Protein AF-A0A067DXT7-F1 (afdb_monomer_lite)

Sequence (185 aa):
ILGVYDWSGCNPMPPEFWKFPSFLPISPGKLLCYCRLTYMPMSYLYGKRFVGPITPLILQLREEIYTQPYRDIHWSKMRHFCAKEDIFFPHTSVQNLLWDTLYNVVEPVLNRWPLNQLREKSLEIAMNHIHYEDEASRYMTIGCVEKPLNMLSCWVEDPNSDYFKKHLSRISEYLWVGEDGMKVQ

InterPro domains:
  IPR008930 Terpenoid cyclases/protein prenyltransferase alpha-alpha toroid [SSF48239] (1-183)
  IPR018333 Squalene cyclase [PTHR11764] (1-185)
  IPR032697 Squalene cyclase, N-terminal [PF13249] (2-137)

Secondary structure (DSSP, 8-state):
--SSS-GGGS----GGGGG--TTSTT-GGGS-HHHHHHHHHHHHHHHTT------HHHHHHHHHS-SS-GGG--HHHHTT---GGG-SSPPPHHHHHHHHHIIIIIHHHHTSTTTHHHHHHHHHHHHHHHHHHHHHTTT--SSTTHHHHHHHHHHHH-TT-HHHHHHHTTGGGGEEEETTEEEE-

pLDDT: mean 95.91, std 2.27, range [86.75, 98.5]

Radius of gyration: 18.01 Å; chains: 1; bounding box: 45×38×44 Å

Structure (mmCIF, N/CA/C/O backbone):
data_AF-A0A067DXT7-F1
#
_entry.id   AF-A0A067DXT7-F1
#
loop_
_atom_site.gr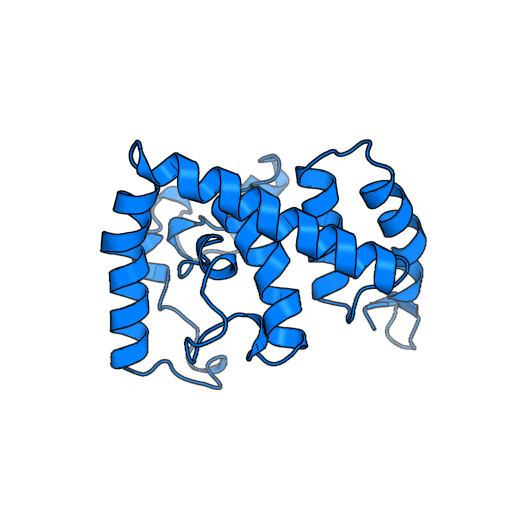oup_PDB
_atom_site.id
_atom_site.type_symbol
_atom_site.label_atom_id
_atom_site.label_alt_id
_atom_site.label_comp_id
_atom_site.label_asym_id
_atom_site.label_entity_id
_atom_site.label_seq_id
_atom_site.pdbx_PDB_ins_code
_atom_site.Cartn_x
_atom_site.Cartn_y
_atom_site.Cartn_z
_atom_site.occupancy
_atom_site.B_iso_or_equiv
_atom_site.auth_seq_id
_atom_site.auth_comp_id
_atom_site.auth_asym_id
_atom_site.auth_atom_id
_atom_site.pdbx_PDB_model_num
ATOM 1 N N . ILE A 1 1 ? -6.080 3.436 1.011 1.00 97.00 1 ILE A N 1
ATOM 2 C CA . ILE A 1 1 ? -5.624 3.749 -0.371 1.00 97.00 1 ILE A CA 1
ATOM 3 C C . ILE A 1 1 ? -6.785 4.164 -1.277 1.00 97.00 1 ILE A C 1
ATOM 5 O O . ILE A 1 1 ? -6.880 5.342 -1.578 1.00 97.00 1 ILE A O 1
ATOM 9 N N . LEU A 1 2 ? -7.687 3.259 -1.686 1.00 97.62 2 LEU A N 1
ATOM 10 C CA . LEU A 1 2 ? -8.758 3.588 -2.649 1.00 97.62 2 LEU A CA 1
ATOM 11 C C . LEU A 1 2 ? -9.785 4.612 -2.120 1.00 97.62 2 LEU A C 1
ATOM 13 O O . LEU A 1 2 ? -10.441 5.297 -2.892 1.00 97.62 2 LEU A O 1
ATOM 17 N N . GLY A 1 3 ? -9.915 4.720 -0.796 1.00 97.38 3 GLY A N 1
ATOM 18 C CA . GLY A 1 3 ? -10.881 5.605 -0.146 1.00 97.38 3 GLY A CA 1
ATOM 19 C C . GLY A 1 3 ? -12.191 4.918 0.222 1.00 97.38 3 GLY A C 1
ATOM 20 O O . GLY A 1 3 ? -13.071 5.574 0.759 1.00 97.38 3 GLY A O 1
ATOM 21 N N . VAL A 1 4 ? -12.328 3.611 0.002 1.00 98.00 4 VAL A N 1
ATOM 22 C CA . VAL A 1 4 ? -13.506 2.844 0.442 1.00 98.00 4 VAL A CA 1
ATOM 23 C C . VAL A 1 4 ? -13.407 2.330 1.877 1.00 98.00 4 VAL A C 1
ATOM 25 O O . VAL A 1 4 ? -14.417 1.897 2.388 1.00 98.00 4 VAL A O 1
ATOM 28 N N . TYR A 1 5 ? -12.240 2.400 2.527 1.00 97.94 5 TYR A N 1
ATOM 29 C CA . TYR A 1 5 ? -11.998 1.944 3.903 1.00 97.94 5 TYR A CA 1
ATOM 30 C C . TYR A 1 5 ? -11.075 2.949 4.610 1.00 97.94 5 TYR A C 1
ATOM 32 O O . TYR A 1 5 ? -10.088 3.400 4.011 1.00 97.94 5 TYR A O 1
ATOM 40 N N . ASP A 1 6 ? -11.380 3.308 5.859 1.00 97.19 6 ASP A N 1
ATOM 41 C CA . ASP A 1 6 ? -10.622 4.312 6.613 1.00 97.19 6 ASP A CA 1
ATOM 42 C C . ASP A 1 6 ? -9.344 3.737 7.240 1.00 97.19 6 ASP A C 1
ATOM 44 O O . ASP A 1 6 ? -9.338 2.655 7.828 1.00 97.19 6 ASP A O 1
ATOM 48 N N . TRP A 1 7 ? -8.245 4.492 7.177 1.00 96.94 7 TRP A N 1
ATOM 49 C CA . TRP A 1 7 ? -6.956 4.064 7.722 1.00 96.94 7 TRP A CA 1
ATOM 50 C C . TRP A 1 7 ? -6.971 3.774 9.232 1.00 96.94 7 TRP A C 1
ATOM 52 O O . TRP A 1 7 ? -6.122 3.017 9.706 1.00 96.94 7 TRP A O 1
ATOM 62 N N . SER A 1 8 ? -7.902 4.356 9.993 1.00 95.75 8 SER A N 1
ATOM 63 C CA . SER A 1 8 ? -8.081 4.080 11.425 1.00 95.75 8 SER A CA 1
ATOM 64 C C . SER A 1 8 ? -8.581 2.661 11.713 1.00 95.75 8 SER A C 1
ATOM 66 O O . SER A 1 8 ? -8.403 2.164 12.828 1.00 95.75 8 SER A O 1
ATOM 68 N N . GLY A 1 9 ? -9.154 1.988 10.710 1.00 97.06 9 GLY A N 1
ATOM 69 C CA . GLY A 1 9 ? -9.559 0.589 10.792 1.00 97.06 9 GLY A CA 1
ATOM 70 C C . GLY A 1 9 ? -8.481 -0.413 10.408 1.00 97.06 9 GLY A C 1
ATOM 71 O O . GLY A 1 9 ? -8.780 -1.601 10.353 1.00 97.06 9 GLY A O 1
ATOM 72 N N . CYS A 1 10 ? -7.250 0.032 10.155 1.00 95.75 10 CYS A N 1
ATOM 73 C CA . CYS A 1 10 ? -6.105 -0.840 9.906 1.00 95.75 10 CYS A CA 1
ATOM 74 C C . CYS A 1 10 ? -5.175 -0.876 11.127 1.00 95.75 10 CYS A C 1
ATOM 76 O O . CYS A 1 10 ? -5.032 0.120 11.843 1.00 95.75 10 CYS A O 1
ATOM 78 N N . ASN A 1 11 ? -4.4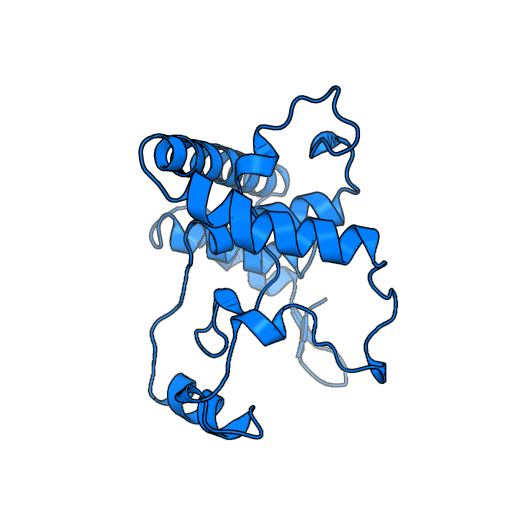85 -2.001 11.337 1.00 96.12 11 ASN A N 1
ATOM 79 C CA . ASN A 1 11 ? -3.363 -2.030 12.277 1.00 96.12 11 ASN A CA 1
ATOM 80 C C . ASN A 1 11 ? -2.230 -1.102 11.792 1.00 96.12 11 ASN A C 1
ATOM 82 O O . ASN A 1 11 ? -2.016 -0.991 10.579 1.00 96.12 11 ASN A O 1
ATOM 86 N N . PRO A 1 12 ? -1.511 -0.415 12.703 1.00 95.19 12 PRO A N 1
ATOM 87 C CA . PRO A 1 12 ? -0.488 0.541 12.301 1.00 95.19 12 PRO A CA 1
ATOM 88 C C . PRO A 1 12 ? 0.669 -0.069 11.513 1.00 95.19 12 PRO A C 1
ATOM 90 O O . PRO A 1 12 ? 1.217 -1.098 11.896 1.00 95.19 12 PRO A O 1
ATOM 93 N N . MET A 1 13 ? 1.104 0.631 10.465 1.00 95.38 13 MET A N 1
ATOM 94 C CA . MET A 1 13 ? 2.301 0.299 9.682 1.00 95.38 13 MET A CA 1
ATOM 95 C C . MET A 1 13 ? 3.287 1.477 9.726 1.00 95.38 13 MET A C 1
ATOM 97 O O . MET A 1 13 ? 3.416 2.208 8.743 1.00 95.38 13 MET A O 1
ATOM 101 N N . PRO A 1 14 ? 3.929 1.730 10.881 1.00 94.44 14 PRO A N 1
ATOM 102 C CA . PRO A 1 14 ? 4.723 2.935 11.095 1.00 94.44 14 PRO A CA 1
ATOM 103 C C . PRO A 1 14 ? 5.980 2.944 10.206 1.00 94.44 14 PRO A C 1
ATOM 105 O O . PRO A 1 14 ? 6.786 2.011 10.294 1.00 94.44 14 PRO A O 1
ATOM 108 N N . PRO A 1 15 ? 6.223 3.991 9.394 1.00 96.25 15 PRO A N 1
ATOM 109 C CA . PRO A 1 15 ? 7.463 4.109 8.620 1.00 96.25 15 PRO A CA 1
ATOM 110 C C . PRO A 1 15 ? 8.705 4.248 9.521 1.00 96.25 15 PRO A C 1
ATOM 112 O O . PRO A 1 15 ? 9.833 4.020 9.090 1.00 96.25 15 PRO A O 1
ATOM 115 N N . GLU A 1 16 ? 8.540 4.590 10.800 1.00 95.75 16 GLU A N 1
ATOM 116 C CA . GLU A 1 16 ? 9.621 4.635 11.790 1.00 95.75 16 GLU A CA 1
ATOM 117 C C . GLU A 1 16 ? 10.347 3.293 11.953 1.00 95.75 16 GLU A C 1
ATOM 119 O O . GLU A 1 16 ? 11.527 3.277 12.307 1.00 95.75 16 GLU A O 1
ATOM 124 N N . PHE A 1 17 ? 9.682 2.189 11.603 1.00 94.00 17 PHE A N 1
ATOM 125 C CA . PHE A 1 17 ? 10.250 0.845 11.559 1.00 94.00 17 PHE A CA 1
ATOM 126 C C . PHE A 1 17 ? 11.562 0.762 10.757 1.00 94.00 17 PHE A C 1
ATOM 128 O O . PHE A 1 17 ? 12.497 0.072 11.166 1.00 94.00 17 PHE A O 1
ATOM 135 N N . TRP A 1 18 ? 11.690 1.525 9.666 1.00 95.00 18 TRP A N 1
ATOM 136 C CA . TRP A 1 18 ? 12.878 1.509 8.799 1.00 95.00 18 TRP A CA 1
ATOM 137 C C . TRP A 1 18 ? 14.133 2.100 9.446 1.00 95.00 18 TRP A C 1
ATOM 139 O O . TRP A 1 18 ? 15.235 1.900 8.946 1.00 95.00 18 TRP A O 1
ATOM 149 N N . LYS A 1 19 ? 13.995 2.793 10.583 1.00 93.94 19 LYS A N 1
ATOM 150 C CA . LYS A 1 19 ? 15.125 3.336 11.353 1.00 93.94 19 LYS A CA 1
ATOM 151 C C . LYS A 1 19 ? 15.645 2.387 12.427 1.00 93.94 19 LYS A C 1
ATOM 153 O O . LYS A 1 19 ? 16.578 2.743 13.147 1.00 93.94 19 LYS A O 1
ATOM 158 N N . PHE A 1 20 ? 15.037 1.215 12.589 1.00 93.62 20 PHE A N 1
ATOM 159 C CA . PHE A 1 20 ? 15.429 0.294 13.647 1.00 93.62 20 PHE A CA 1
ATOM 160 C C . PHE A 1 20 ? 16.861 -0.220 13.432 1.00 93.62 20 PHE A C 1
ATOM 162 O O . PHE A 1 20 ? 17.174 -0.727 12.352 1.00 93.62 20 PHE A O 1
ATOM 169 N N . PRO A 1 21 ? 17.732 -0.137 14.457 1.00 92.56 21 PRO A N 1
ATOM 170 C CA . PRO A 1 21 ? 19.092 -0.652 14.367 1.00 92.56 21 PRO A CA 1
ATOM 171 C C . PRO A 1 21 ? 19.136 -2.146 14.036 1.00 92.56 21 PRO A C 1
ATOM 173 O O . PRO A 1 21 ? 18.330 -2.932 14.538 1.00 92.56 21 PRO A O 1
ATOM 176 N N . SER A 1 22 ? 20.142 -2.563 13.266 1.00 91.62 22 SER A N 1
ATOM 177 C CA . SER A 1 22 ? 20.311 -3.952 12.813 1.00 91.62 22 SER A CA 1
ATOM 178 C C . SER A 1 22 ? 20.419 -4.972 13.954 1.00 91.62 22 SER A C 1
ATOM 180 O O . SER A 1 22 ? 20.005 -6.123 13.784 1.00 91.62 22 SER A O 1
ATOM 182 N N . PHE A 1 23 ? 20.917 -4.566 15.129 1.00 92.31 23 PHE A N 1
ATOM 183 C CA . PHE A 1 23 ? 21.044 -5.447 16.292 1.00 92.31 23 PHE A CA 1
ATOM 184 C C . PHE A 1 23 ? 19.688 -5.883 16.868 1.00 92.31 23 PHE A C 1
ATOM 186 O O . PHE A 1 23 ? 19.602 -6.983 17.414 1.00 92.31 23 PHE A O 1
ATOM 193 N N . LEU A 1 24 ? 18.613 -5.099 16.694 1.00 92.25 24 LEU A N 1
ATOM 194 C CA . LEU A 1 24 ? 17.279 -5.480 17.165 1.00 92.25 24 LEU A CA 1
ATOM 195 C C . LEU A 1 24 ? 16.783 -6.742 16.437 1.00 92.25 24 LEU A C 1
ATOM 197 O O . LEU A 1 24 ? 17.058 -6.913 15.246 1.00 92.25 24 LEU A O 1
ATOM 201 N N . PRO A 1 25 ? 16.062 -7.652 17.117 1.00 86.75 25 PRO A N 1
ATOM 202 C CA . PRO A 1 25 ? 15.566 -8.886 16.501 1.00 86.75 25 PRO A CA 1
ATOM 203 C C . PRO A 1 25 ? 14.532 -8.612 15.402 1.00 86.75 25 PRO A C 1
ATOM 205 O O . PRO A 1 25 ? 14.483 -9.335 14.417 1.00 86.75 25 PRO A O 1
ATOM 208 N N . ILE A 1 26 ? 13.770 -7.528 15.546 1.00 87.44 26 ILE A N 1
ATOM 209 C CA . ILE A 1 26 ? 12.739 -7.075 14.605 1.00 87.44 26 ILE A CA 1
ATOM 210 C C . ILE A 1 26 ? 13.274 -6.077 13.569 1.00 87.44 26 ILE A C 1
ATOM 212 O O . ILE A 1 26 ? 12.498 -5.328 12.991 1.00 87.44 26 ILE A O 1
ATOM 216 N N . SER A 1 27 ? 14.590 -5.988 13.363 1.00 91.50 27 SER A N 1
ATOM 217 C CA . SER A 1 27 ? 15.131 -5.048 12.380 1.00 91.50 27 SER A CA 1
ATOM 218 C C . SER A 1 27 ? 14.674 -5.418 10.958 1.00 91.50 27 SER A C 1
ATOM 220 O O . SER A 1 27 ? 14.619 -6.608 10.631 1.00 91.50 27 SER A O 1
ATOM 222 N N . PRO A 1 28 ? 14.375 -4.434 10.084 1.00 91.31 28 PRO A N 1
ATOM 223 C CA . PRO A 1 28 ? 13.851 -4.710 8.747 1.00 91.31 28 PRO A CA 1
ATOM 224 C C . PRO A 1 28 ? 14.717 -5.690 7.946 1.00 91.31 28 PRO A C 1
ATOM 226 O O . PRO A 1 28 ? 14.198 -6.552 7.245 1.00 91.31 28 PRO A O 1
ATOM 229 N N . GLY A 1 29 ? 16.044 -5.616 8.096 1.00 91.56 29 GLY A N 1
ATOM 230 C CA . GLY A 1 29 ? 16.993 -6.495 7.406 1.00 91.56 29 GLY A CA 1
ATOM 231 C C . GLY A 1 29 ? 16.863 -7.986 7.745 1.00 91.56 29 GLY A C 1
ATOM 232 O O . GLY A 1 29 ? 17.288 -8.811 6.941 1.00 91.56 29 GLY A O 1
ATOM 233 N N . LYS A 1 30 ? 16.256 -8.337 8.887 1.00 92.94 30 LYS A N 1
ATOM 234 C CA . LYS A 1 30 ? 16.050 -9.726 9.339 1.00 92.94 30 LYS A CA 1
ATOM 235 C C . LYS A 1 30 ? 14.705 -10.319 8.910 1.00 92.94 30 LYS A C 1
ATOM 237 O O . LYS A 1 30 ? 14.483 -11.509 9.114 1.00 92.94 30 LYS A O 1
ATOM 242 N N . LEU A 1 31 ? 13.806 -9.516 8.338 1.00 93.25 31 LEU A N 1
ATOM 243 C CA . LEU A 1 31 ? 12.535 -10.006 7.811 1.00 93.25 31 LEU A CA 1
ATOM 244 C C . LEU A 1 31 ? 12.741 -10.783 6.506 1.00 93.25 31 LEU A C 1
ATOM 246 O O . LEU A 1 31 ? 13.632 -10.463 5.713 1.00 93.25 31 LEU A O 1
ATOM 250 N N . LEU A 1 32 ? 11.861 -11.760 6.263 1.00 94.44 32 LEU A N 1
ATOM 251 C CA . LEU A 1 32 ? 11.731 -12.414 4.961 1.00 94.44 32 LEU A CA 1
ATOM 252 C C . LEU A 1 32 ? 11.600 -11.348 3.862 1.00 94.44 32 LEU A C 1
ATOM 254 O O . LEU A 1 32 ? 10.869 -10.372 4.038 1.00 94.44 32 LEU A O 1
ATOM 258 N N . CYS A 1 33 ? 12.295 -11.538 2.737 1.00 94.06 33 CYS A N 1
ATOM 259 C CA . CYS A 1 33 ? 12.370 -10.547 1.661 1.00 94.06 33 CYS A CA 1
ATOM 260 C C . CYS A 1 33 ? 10.990 -10.081 1.175 1.00 94.06 33 CYS A C 1
ATOM 262 O O . CYS A 1 33 ? 10.771 -8.877 1.132 1.00 94.06 33 CYS A O 1
ATOM 264 N N . TYR A 1 34 ? 10.056 -11.001 0.913 1.00 94.56 34 TYR A N 1
ATOM 265 C CA . TYR A 1 34 ? 8.676 -10.675 0.527 1.00 94.56 34 TYR A CA 1
ATOM 266 C C . TYR A 1 34 ? 7.964 -9.820 1.577 1.00 94.56 34 TYR A C 1
ATOM 268 O O . TYR A 1 34 ? 7.446 -8.751 1.268 1.00 94.56 34 TYR A O 1
ATOM 276 N N . CYS A 1 35 ? 8.011 -10.219 2.852 1.00 93.94 35 CYS A N 1
ATOM 277 C CA . CYS A 1 35 ? 7.411 -9.427 3.926 1.00 93.94 35 CYS A CA 1
ATOM 278 C C . CYS A 1 35 ? 8.021 -8.023 3.986 1.00 93.94 35 CYS A C 1
ATOM 280 O O . CYS A 1 35 ? 7.295 -7.040 4.080 1.00 93.94 35 CYS A O 1
ATOM 282 N N . ARG A 1 36 ? 9.351 -7.916 3.899 1.00 95.19 36 ARG A N 1
ATOM 283 C CA . ARG A 1 36 ? 10.056 -6.632 3.915 1.00 95.19 36 ARG A CA 1
ATOM 284 C C . ARG A 1 36 ? 9.648 -5.746 2.737 1.00 95.19 36 ARG A C 1
ATOM 286 O O . ARG A 1 36 ? 9.317 -4.584 2.952 1.00 95.19 36 ARG A O 1
ATOM 293 N N . LEU A 1 37 ? 9.689 -6.280 1.520 1.00 95.88 37 LEU A N 1
ATOM 294 C CA . LEU A 1 37 ? 9.426 -5.524 0.296 1.00 95.88 37 LEU A CA 1
ATOM 295 C C . LEU A 1 37 ? 7.947 -5.161 0.142 1.00 95.88 37 LEU A C 1
ATOM 297 O O . LEU A 1 37 ? 7.664 -4.084 -0.356 1.00 95.88 37 LEU A O 1
ATOM 301 N N . THR A 1 38 ? 7.018 -5.967 0.660 1.00 96.12 38 THR A N 1
ATOM 302 C CA . THR A 1 38 ? 5.598 -5.592 0.754 1.00 96.12 38 THR A CA 1
ATOM 303 C C . THR A 1 38 ? 5.364 -4.502 1.811 1.00 96.12 38 THR A C 1
ATOM 305 O O . THR A 1 38 ? 4.694 -3.501 1.546 1.00 96.12 38 THR A O 1
ATOM 308 N N . TYR A 1 39 ? 5.924 -4.646 3.020 1.00 95.94 39 TYR A N 1
ATOM 309 C CA . TYR A 1 39 ? 5.693 -3.680 4.105 1.00 95.94 39 TYR A CA 1
ATOM 310 C C . TYR A 1 39 ? 6.253 -2.289 3.800 1.00 95.94 39 TYR A C 1
ATOM 312 O O . TYR A 1 39 ? 5.755 -1.298 4.333 1.00 95.94 39 TYR A O 1
ATOM 320 N N . MET A 1 40 ? 7.282 -2.195 2.963 1.00 96.06 40 MET A N 1
ATOM 321 C CA . MET A 1 40 ? 7.946 -0.942 2.613 1.00 96.06 40 MET A CA 1
ATOM 322 C C . MET A 1 40 ? 7.005 0.086 1.964 1.00 96.06 40 MET A C 1
ATOM 324 O O . MET A 1 40 ? 6.718 1.093 2.626 1.00 96.06 40 MET A O 1
ATOM 328 N N . PRO A 1 41 ? 6.426 -0.151 0.774 1.00 97.88 41 PRO A N 1
ATOM 329 C CA . PRO A 1 41 ? 5.453 0.760 0.181 1.00 97.88 41 PRO A CA 1
ATOM 330 C C . PRO A 1 41 ? 4.172 0.872 1.021 1.00 97.88 41 PRO A C 1
ATOM 332 O O . PRO A 1 41 ? 3.615 1.962 1.140 1.00 97.88 41 PRO A O 1
ATOM 335 N N . MET A 1 42 ? 3.721 -0.200 1.691 1.00 97.88 42 MET A N 1
ATOM 336 C CA . MET A 1 42 ? 2.544 -0.121 2.571 1.00 97.88 42 MET A CA 1
ATOM 337 C C . MET A 1 42 ? 2.750 0.865 3.727 1.00 97.88 42 MET A C 1
ATOM 339 O O . MET A 1 42 ? 1.869 1.678 4.007 1.00 97.88 42 MET A O 1
ATOM 343 N N . SER A 1 43 ? 3.917 0.832 4.374 1.00 97.38 43 SER A N 1
ATOM 344 C CA . SER A 1 43 ? 4.262 1.756 5.459 1.00 97.38 43 SER A CA 1
ATOM 345 C C . SER A 1 43 ? 4.443 3.194 4.969 1.00 97.38 43 SER A C 1
ATOM 347 O O . SER A 1 43 ? 4.043 4.126 5.667 1.00 97.38 43 SER A O 1
ATOM 349 N N . TYR A 1 44 ? 4.974 3.389 3.755 1.00 98.38 44 TYR A N 1
ATOM 350 C CA . TYR A 1 44 ? 5.074 4.705 3.125 1.00 98.38 44 TYR A CA 1
ATOM 351 C C . TYR A 1 44 ? 3.680 5.306 2.895 1.00 98.38 44 TYR A C 1
ATOM 353 O O . TYR A 1 44 ? 3.382 6.408 3.364 1.00 98.38 44 TYR A O 1
ATOM 361 N N . LEU A 1 45 ? 2.786 4.546 2.256 1.00 98.38 45 LEU A N 1
ATOM 362 C CA . LEU A 1 45 ? 1.410 4.963 1.975 1.00 98.38 45 LEU A CA 1
ATOM 363 C C . LEU A 1 45 ? 0.595 5.172 3.260 1.00 98.38 45 LEU A C 1
ATOM 365 O O . LEU A 1 45 ? -0.182 6.127 3.346 1.00 98.38 45 LEU A O 1
ATOM 369 N N . TYR A 1 46 ? 0.794 4.322 4.272 1.00 97.75 46 TYR A N 1
ATOM 370 C CA . TYR A 1 46 ? 0.180 4.471 5.592 1.00 97.75 46 TYR A CA 1
ATOM 371 C C . TYR A 1 46 ? 0.675 5.731 6.306 1.00 97.75 46 TYR A C 1
ATOM 373 O O . TYR A 1 46 ? -0.137 6.513 6.795 1.00 97.75 46 TYR A O 1
ATOM 381 N N . GLY A 1 47 ? 1.990 5.967 6.337 1.00 96.25 47 GLY A N 1
ATOM 382 C CA . GLY A 1 47 ? 2.578 7.141 6.981 1.00 96.25 47 GLY A CA 1
ATOM 383 C C . GLY A 1 47 ? 2.170 8.456 6.311 1.00 96.25 47 GLY A C 1
ATOM 384 O O . GLY A 1 47 ? 1.934 9.441 7.006 1.00 96.25 47 GLY A O 1
ATOM 385 N N . LYS A 1 48 ? 1.991 8.458 4.982 1.00 96.50 48 LYS A N 1
ATOM 386 C CA . LYS A 1 48 ? 1.398 9.572 4.217 1.00 96.50 48 LYS A CA 1
ATOM 387 C C . LYS A 1 48 ? -0.122 9.685 4.375 1.00 96.50 48 LYS A C 1
ATOM 389 O O . LYS A 1 48 ? -0.694 10.682 3.946 1.00 96.50 48 LYS A O 1
ATOM 394 N N . ARG A 1 49 ? -0.781 8.665 4.940 1.00 96.31 49 ARG A N 1
ATOM 395 C CA . ARG A 1 49 ? -2.247 8.510 4.967 1.00 96.31 49 ARG A CA 1
ATOM 396 C C . ARG A 1 49 ? -2.862 8.683 3.580 1.00 96.31 49 ARG A C 1
ATOM 398 O O . ARG A 1 49 ? -3.924 9.280 3.435 1.00 96.31 49 ARG A O 1
ATOM 405 N N . PHE A 1 50 ? -2.199 8.145 2.556 1.00 97.94 50 PHE A N 1
ATOM 406 C CA . PHE A 1 50 ? -2.592 8.372 1.173 1.00 97.94 50 PHE A CA 1
ATOM 407 C C . PHE A 1 50 ? -3.995 7.815 0.886 1.00 97.94 50 PHE A C 1
ATOM 409 O O . PHE A 1 50 ? -4.312 6.654 1.190 1.00 97.94 50 PHE A O 1
ATOM 416 N N . VAL A 1 51 ? -4.832 8.653 0.280 1.00 98.25 51 VAL A N 1
ATOM 417 C CA . VAL A 1 51 ? -6.164 8.302 -0.208 1.00 98.25 51 VAL A CA 1
ATOM 418 C C . VAL A 1 51 ? -6.338 8.916 -1.593 1.00 98.25 51 VAL A C 1
ATOM 420 O O . VAL A 1 51 ? -6.052 10.095 -1.786 1.00 98.25 51 VAL A O 1
ATOM 423 N N . GLY A 1 52 ? -6.786 8.107 -2.553 1.00 96.75 52 GLY A N 1
ATOM 424 C CA . GLY A 1 52 ? -7.121 8.586 -3.892 1.00 96.75 52 GLY A CA 1
ATOM 425 C C . GLY A 1 52 ? -8.356 9.504 -3.904 1.00 96.75 52 GLY A C 1
ATOM 426 O O . GLY A 1 52 ? -9.041 9.648 -2.889 1.00 96.75 52 GLY A O 1
ATOM 427 N N . PRO A 1 53 ? -8.677 10.125 -5.050 1.00 97.25 53 PRO A N 1
ATOM 428 C CA . PRO A 1 53 ? -9.852 10.984 -5.170 1.00 97.25 53 PRO A CA 1
ATOM 429 C C . PRO A 1 53 ? -11.157 10.248 -4.836 1.00 97.25 53 PRO A C 1
ATOM 431 O O . PRO A 1 53 ? -11.406 9.147 -5.329 1.00 97.25 53 PRO A O 1
ATOM 434 N N . ILE A 1 54 ? -12.023 10.879 -4.038 1.00 98.00 54 ILE A N 1
ATOM 435 C CA . ILE A 1 54 ? -13.354 10.343 -3.728 1.00 98.00 54 ILE A CA 1
ATOM 436 C C . ILE A 1 54 ? -14.299 10.672 -4.887 1.00 98.00 54 ILE A C 1
ATOM 438 O O . ILE A 1 54 ? -14.846 11.769 -4.972 1.00 98.00 54 ILE A O 1
ATOM 442 N N . THR A 1 55 ? -14.456 9.722 -5.805 1.00 98.31 55 THR A N 1
ATOM 443 C CA . THR A 1 55 ? -15.339 9.842 -6.976 1.00 98.31 55 THR A CA 1
ATOM 444 C C . THR A 1 55 ? -16.754 9.324 -6.671 1.00 98.31 55 THR A C 1
ATOM 446 O O . THR A 1 55 ? -16.947 8.635 -5.666 1.00 98.31 55 THR A O 1
ATOM 449 N N . PRO A 1 56 ? -17.756 9.582 -7.538 1.00 98.50 56 PRO A N 1
ATOM 450 C CA . PRO A 1 56 ? -19.087 8.987 -7.394 1.00 98.50 56 PRO A CA 1
ATOM 451 C C . PRO A 1 56 ? -19.066 7.455 -7.302 1.00 98.50 56 PRO A C 1
ATOM 453 O O . PRO A 1 56 ? -19.823 6.889 -6.522 1.00 98.50 56 PRO A O 1
ATOM 456 N N . LEU A 1 57 ? -18.148 6.795 -8.020 1.00 98.44 57 LEU A N 1
ATOM 457 C CA . LEU A 1 57 ? -17.946 5.348 -7.919 1.00 98.44 57 LEU A CA 1
ATOM 458 C C . LEU A 1 57 ? -17.480 4.938 -6.514 1.00 98.44 57 LEU A C 1
ATOM 460 O O . LEU A 1 57 ? -17.997 3.979 -5.958 1.00 98.44 57 LEU A O 1
ATOM 464 N N . ILE A 1 58 ? -16.545 5.677 -5.902 1.00 98.44 58 ILE A N 1
ATOM 465 C CA . ILE A 1 58 ? -16.106 5.397 -4.523 1.00 98.44 58 ILE A CA 1
ATOM 466 C C . ILE A 1 58 ? -17.266 5.536 -3.535 1.00 98.44 58 ILE A C 1
ATOM 468 O O . ILE A 1 58 ? -17.366 4.746 -2.600 1.00 98.44 58 ILE A O 1
ATOM 472 N N . LEU A 1 59 ? -18.148 6.519 -3.734 1.00 98.31 59 LEU A N 1
ATOM 473 C CA . LEU A 1 59 ? -19.335 6.686 -2.895 1.00 98.31 59 LEU A CA 1
ATOM 474 C C . LEU A 1 59 ? -20.320 5.523 -3.064 1.00 98.31 59 LEU A C 1
ATOM 476 O O . LEU A 1 59 ? -20.810 5.026 -2.061 1.00 98.31 59 LEU A O 1
ATOM 480 N N . GLN A 1 60 ? -20.551 5.051 -4.292 1.00 98.38 60 GLN A N 1
ATOM 481 C CA . GLN A 1 60 ? -21.387 3.871 -4.554 1.00 98.38 60 GLN A CA 1
ATOM 482 C C . GLN A 1 60 ? -20.808 2.615 -3.896 1.00 98.38 60 GLN A C 1
ATOM 484 O O . GLN A 1 60 ? -21.501 1.947 -3.136 1.00 98.38 60 GLN A O 1
ATOM 489 N N . LEU A 1 61 ? -19.504 2.369 -4.065 1.00 98.50 61 LEU A N 1
ATOM 490 C CA . LEU A 1 61 ? -18.825 1.231 -3.439 1.00 98.50 61 LEU A CA 1
ATOM 491 C C . LEU A 1 61 ? -18.978 1.229 -1.913 1.00 98.50 61 LEU A C 1
ATOM 493 O O . LEU A 1 61 ? -19.163 0.171 -1.321 1.00 98.50 61 LEU A O 1
ATOM 497 N N . ARG A 1 62 ? -18.934 2.399 -1.264 1.00 98.19 62 ARG A N 1
ATOM 498 C CA . ARG A 1 62 ? -19.149 2.522 0.188 1.00 98.19 62 ARG A CA 1
ATOM 499 C C . ARG A 1 62 ? -20.571 2.163 0.633 1.00 98.19 62 ARG A C 1
ATOM 501 O O . ARG A 1 62 ? -20.744 1.828 1.797 1.00 98.19 62 ARG A O 1
ATOM 508 N N . GLU A 1 63 ? -21.566 2.230 -0.243 1.00 97.94 63 GLU A N 1
ATOM 509 C CA . GLU A 1 63 ? -22.930 1.775 0.060 1.00 97.94 63 GLU A CA 1
ATOM 510 C C . GLU A 1 63 ? -23.130 0.285 -0.276 1.00 97.94 63 GLU A C 1
ATOM 512 O O . GLU A 1 63 ? -24.009 -0.358 0.287 1.00 97.94 63 GLU A O 1
ATOM 517 N N . GLU A 1 64 ? -22.307 -0.282 -1.165 1.00 98.19 64 GLU A N 1
ATOM 518 C CA . GLU A 1 64 ? -22.425 -1.674 -1.624 1.00 98.19 64 GLU A CA 1
ATOM 519 C C . GLU A 1 64 ? -21.685 -2.685 -0.736 1.00 98.19 64 GLU A C 1
ATOM 521 O O . GLU A 1 64 ? -22.186 -3.783 -0.495 1.00 98.19 64 GLU A O 1
ATOM 526 N N . ILE A 1 65 ? -20.480 -2.349 -0.258 1.00 97.50 65 ILE A N 1
ATOM 527 C CA . ILE A 1 65 ? -19.580 -3.329 0.383 1.00 97.50 65 ILE A CA 1
ATOM 528 C C . ILE A 1 65 ? -19.771 -3.462 1.902 1.00 97.50 65 ILE A C 1
ATOM 530 O O . ILE A 1 65 ? -19.097 -4.278 2.533 1.00 97.50 65 ILE A O 1
ATOM 534 N N . TYR A 1 66 ? -20.655 -2.664 2.506 1.00 97.19 66 TYR A N 1
ATOM 535 C CA . TYR A 1 66 ? -20.888 -2.651 3.951 1.00 97.19 66 TYR A CA 1
ATOM 536 C C . TYR A 1 66 ? -22.338 -2.977 4.295 1.00 97.19 66 TYR A C 1
ATOM 538 O O . TYR A 1 66 ? -23.276 -2.518 3.659 1.00 97.19 66 TYR A O 1
ATOM 546 N N . THR A 1 67 ? -22.531 -3.722 5.382 1.00 95.94 67 THR A N 1
ATOM 547 C CA . THR A 1 67 ? -23.865 -4.057 5.908 1.00 95.94 67 THR A CA 1
ATOM 548 C C . THR A 1 67 ? -24.495 -2.924 6.725 1.00 95.94 67 THR A C 1
ATOM 550 O O . THR A 1 67 ? -25.594 -3.075 7.253 1.00 95.94 67 THR A O 1
ATOM 553 N N . GLN A 1 68 ? -23.780 -1.812 6.895 1.00 96.44 68 GLN A N 1
ATOM 554 C CA . GLN A 1 68 ? -24.202 -0.633 7.643 1.00 96.44 68 GLN A CA 1
ATOM 555 C C . GLN A 1 68 ? -23.706 0.635 6.934 1.00 96.44 68 GLN A C 1
ATOM 557 O O . GLN A 1 68 ? -22.706 0.557 6.215 1.00 96.44 68 GLN A O 1
ATOM 562 N N . PRO A 1 69 ? -24.333 1.805 7.161 1.00 97.38 69 PRO A N 1
ATOM 563 C CA . PRO A 1 69 ? -23.906 3.042 6.517 1.00 97.38 69 PRO A CA 1
ATOM 564 C C . PRO A 1 69 ? -22.437 3.357 6.813 1.00 97.38 69 PRO A C 1
ATOM 566 O O . PRO A 1 69 ? -22.008 3.315 7.970 1.00 97.38 69 PRO A O 1
ATOM 569 N N . TYR A 1 70 ? -21.676 3.739 5.782 1.00 97.44 70 TYR A N 1
ATOM 570 C CA . TYR A 1 70 ? -20.229 3.986 5.871 1.00 97.44 70 TYR A CA 1
ATOM 571 C C . TYR A 1 70 ? -19.839 4.935 7.015 1.00 97.44 70 TYR A C 1
ATOM 573 O O . TYR A 1 70 ? -18.855 4.725 7.723 1.00 97.44 70 TYR A O 1
ATOM 581 N N . ARG A 1 71 ? -20.639 5.987 7.212 1.00 96.00 71 ARG A N 1
ATOM 582 C CA . ARG A 1 71 ? -20.433 7.015 8.245 1.00 96.00 71 ARG A CA 1
ATOM 583 C C . ARG A 1 71 ? -20.618 6.514 9.681 1.00 96.00 71 ARG A C 1
ATOM 585 O O . ARG A 1 71 ? -20.081 7.128 10.596 1.00 96.00 71 ARG A O 1
ATOM 592 N N . ASP A 1 72 ? -21.350 5.418 9.869 1.00 97.12 72 ASP A N 1
ATOM 593 C CA . ASP A 1 72 ? -21.676 4.863 11.188 1.00 97.12 72 ASP A CA 1
ATOM 594 C C . ASP A 1 72 ? -20.672 3.766 11.606 1.00 97.12 72 ASP A C 1
ATOM 596 O O . ASP A 1 72 ? -20.740 3.209 12.710 1.00 97.12 72 ASP A O 1
ATOM 600 N N . ILE A 1 73 ? -19.717 3.433 10.726 1.00 97.62 73 ILE A N 1
ATOM 601 C CA . ILE A 1 73 ? -18.663 2.454 10.994 1.00 97.62 73 ILE A CA 1
ATOM 602 C C . ILE A 1 73 ? -17.654 3.039 11.981 1.00 97.62 73 ILE A C 1
ATOM 604 O O . ILE A 1 73 ? -16.955 4.018 11.720 1.00 97.62 73 ILE A O 1
ATOM 608 N N . HIS A 1 74 ? -17.522 2.372 13.126 1.00 96.69 74 HIS A N 1
ATOM 609 C CA . HIS A 1 74 ? -16.505 2.687 14.122 1.00 96.69 74 HIS A CA 1
ATOM 610 C C . HIS A 1 74 ? -15.174 2.038 13.731 1.00 96.69 74 HIS A C 1
ATOM 612 O O . HIS A 1 74 ? -14.783 1.017 14.296 1.00 96.69 74 HIS A O 1
ATOM 618 N N . TRP A 1 75 ? -14.482 2.634 12.761 1.00 96.94 75 TRP A N 1
ATOM 619 C CA . TRP A 1 75 ? -13.276 2.083 12.137 1.00 96.94 75 TRP A CA 1
ATOM 620 C C . TRP A 1 75 ? -12.213 1.611 13.125 1.00 96.94 75 TRP A C 1
ATOM 622 O O . TRP A 1 75 ? -11.717 0.501 12.988 1.00 96.94 75 TRP A O 1
ATOM 632 N N . SER A 1 76 ? -11.930 2.369 14.185 1.00 94.88 76 SER A N 1
ATOM 633 C CA . SER A 1 76 ? -10.943 1.974 15.200 1.00 94.88 76 SER A CA 1
ATOM 634 C C . SER A 1 76 ? -11.228 0.617 15.857 1.00 94.88 76 SER A C 1
ATOM 636 O O . SER A 1 76 ? -10.296 -0.070 16.268 1.00 94.88 76 SER A O 1
ATOM 638 N N . LYS A 1 77 ? -12.496 0.193 15.930 1.00 94.44 77 LYS A N 1
ATOM 639 C CA . LYS A 1 77 ? -12.870 -1.131 16.443 1.00 94.44 77 LYS A CA 1
ATOM 640 C C . LYS A 1 77 ? -12.651 -2.242 15.419 1.00 94.44 77 LYS A C 1
ATOM 642 O O . LYS A 1 77 ? -12.504 -3.383 15.830 1.00 94.44 77 LYS A O 1
ATOM 647 N N . MET A 1 78 ? -12.582 -1.918 14.127 1.00 95.69 78 MET A N 1
ATOM 648 C CA . MET A 1 78 ? -12.479 -2.880 13.024 1.00 95.69 78 MET A CA 1
ATOM 649 C C . MET A 1 78 ? -11.063 -3.431 12.809 1.00 95.69 78 MET A C 1
ATOM 651 O O . MET A 1 78 ? -10.903 -4.419 12.106 1.00 95.69 78 MET A O 1
ATOM 655 N N . ARG A 1 79 ? -10.033 -2.872 13.462 1.00 94.81 79 ARG A N 1
ATOM 656 C CA . ARG A 1 79 ? -8.620 -3.278 13.280 1.00 94.81 79 ARG A CA 1
ATOM 657 C C . ARG A 1 79 ? -8.325 -4.756 13.530 1.00 94.81 79 ARG A C 1
ATOM 659 O O . ARG A 1 79 ? -7.390 -5.301 12.949 1.00 94.81 79 ARG A O 1
ATOM 666 N N . HIS A 1 80 ? -9.087 -5.370 14.431 1.00 94.31 80 HIS A N 1
ATOM 667 C CA . HIS A 1 80 ? -8.937 -6.776 14.812 1.00 94.31 80 HIS A CA 1
ATOM 668 C C . HIS A 1 80 ? -10.021 -7.668 14.200 1.00 94.31 80 HIS A C 1
ATOM 670 O O . HIS A 1 80 ? -10.042 -8.866 14.469 1.00 94.31 80 HIS A O 1
ATOM 676 N N . PHE A 1 81 ? -10.934 -7.099 13.406 1.00 93.12 81 PHE A N 1
ATOM 677 C CA . PHE A 1 81 ? -11.985 -7.864 12.750 1.00 93.12 81 PHE A CA 1
ATOM 678 C C . PHE A 1 81 ? -11.456 -8.475 11.456 1.00 93.12 81 PHE A C 1
ATOM 680 O O . PHE A 1 81 ? -10.989 -7.783 10.557 1.00 93.12 81 PHE A O 1
ATOM 687 N N . CYS A 1 82 ? -11.577 -9.792 11.373 1.00 94.06 82 CYS A N 1
ATOM 688 C CA . CYS A 1 82 ? -11.398 -10.585 10.169 1.00 94.06 82 CYS A CA 1
ATOM 689 C C . CYS A 1 82 ? -12.451 -11.702 10.214 1.00 94.06 82 CYS A C 1
ATOM 691 O O . CYS A 1 82 ? -12.816 -12.155 11.307 1.00 94.06 82 CYS A O 1
ATOM 693 N N . ALA A 1 83 ? -12.986 -12.104 9.060 1.00 94.44 83 ALA A N 1
ATOM 694 C CA . ALA A 1 83 ? -13.921 -13.223 8.998 1.00 94.44 83 ALA A CA 1
ATOM 695 C C . ALA A 1 83 ? -13.222 -14.489 9.503 1.00 94.44 83 ALA A C 1
ATOM 697 O O . ALA A 1 83 ? -12.053 -14.718 9.204 1.00 94.44 83 ALA A O 1
ATOM 698 N N . LYS A 1 84 ? -13.912 -15.307 10.304 1.00 94.50 84 LYS A N 1
ATOM 699 C CA . LYS A 1 84 ? -13.278 -16.461 10.968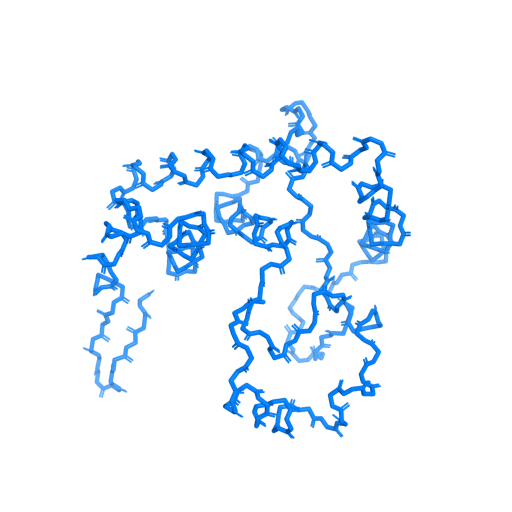 1.00 94.50 84 LYS A CA 1
ATOM 700 C C . LYS A 1 84 ? -12.744 -17.467 9.954 1.00 94.50 84 LYS A C 1
ATOM 702 O O . LYS A 1 84 ? -11.730 -18.106 10.204 1.00 94.50 84 LYS A O 1
ATOM 707 N N . GLU A 1 85 ? -13.441 -17.573 8.834 1.00 96.38 85 GLU A N 1
ATOM 708 C CA . GLU A 1 85 ? -13.161 -18.442 7.703 1.00 96.38 85 GLU A CA 1
ATOM 709 C C . GLU A 1 85 ? -11.869 -18.040 6.970 1.00 96.38 85 GLU A C 1
ATOM 711 O O . GLU A 1 85 ? -11.182 -18.909 6.440 1.00 96.38 85 GLU A O 1
ATOM 716 N N . ASP A 1 86 ? -11.494 -16.756 7.015 1.00 95.31 86 ASP A N 1
ATOM 717 C CA . ASP A 1 86 ? -10.313 -16.207 6.335 1.00 95.31 86 ASP A CA 1
ATOM 718 C C . ASP A 1 86 ? -9.073 -16.125 7.251 1.00 95.31 86 ASP A C 1
ATOM 720 O O . ASP A 1 86 ? -7.964 -15.810 6.807 1.00 95.31 86 ASP A O 1
ATOM 724 N N . ILE A 1 87 ? -9.221 -16.408 8.552 1.00 94.56 87 ILE A N 1
ATOM 725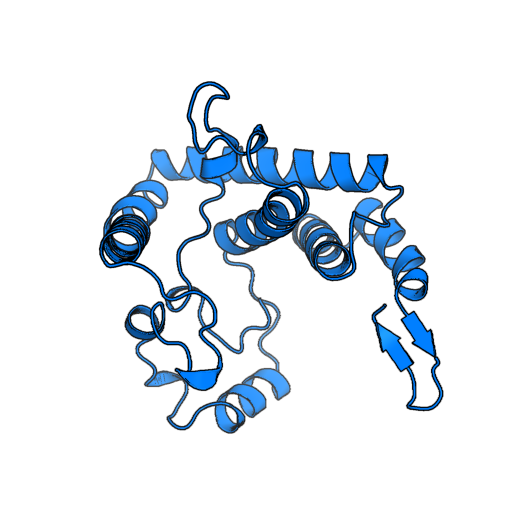 C CA . ILE A 1 87 ? -8.112 -16.365 9.514 1.00 94.56 87 ILE A CA 1
ATOM 726 C C . ILE A 1 87 ? -7.320 -17.672 9.451 1.00 94.56 87 ILE A C 1
ATOM 728 O O . ILE A 1 87 ? -7.630 -18.648 10.132 1.00 94.56 87 ILE A O 1
ATOM 732 N N . PHE A 1 88 ? -6.224 -17.661 8.693 1.00 94.69 88 PHE A N 1
ATOM 733 C CA . PHE A 1 88 ? -5.269 -18.772 8.691 1.00 94.69 88 PHE A CA 1
ATOM 734 C C . PHE A 1 88 ? -4.308 -18.730 9.896 1.00 94.69 88 PHE A C 1
ATOM 736 O O . PHE A 1 88 ? -4.035 -19.753 10.521 1.00 94.69 88 PHE A O 1
ATOM 743 N N . PHE A 1 89 ? -3.835 -17.534 10.270 1.00 92.62 89 PHE A N 1
ATOM 744 C CA . PHE A 1 89 ? -2.973 -17.314 11.437 1.00 92.62 89 PHE A CA 1
ATOM 745 C C . PHE A 1 89 ? -3.629 -16.325 12.411 1.00 92.62 89 PHE A C 1
ATOM 747 O O . PHE A 1 89 ? -3.535 -15.113 12.204 1.00 92.62 89 PHE A O 1
ATOM 754 N N . PRO A 1 90 ? -4.302 -16.803 13.474 1.00 93.00 90 PRO A N 1
ATOM 755 C CA . PRO A 1 90 ? -4.936 -15.915 14.438 1.00 93.00 90 PRO A CA 1
ATOM 756 C C . PRO A 1 90 ? -3.889 -15.139 15.240 1.00 93.00 90 PRO A C 1
ATOM 758 O O . PRO A 1 90 ? -2.895 -15.699 15.710 1.00 93.00 90 PRO A O 1
ATOM 761 N N . HIS A 1 91 ? -4.135 -13.845 15.447 1.00 93.56 91 HIS A N 1
ATOM 762 C CA . HIS A 1 91 ? -3.295 -13.036 16.321 1.00 93.56 91 HIS A CA 1
ATOM 763 C C . HIS A 1 91 ? -3.376 -13.528 17.768 1.00 93.56 91 HIS A C 1
ATOM 765 O O . HIS A 1 91 ? -4.457 -13.742 18.322 1.00 93.56 91 HIS A O 1
ATOM 771 N N . THR A 1 92 ? -2.217 -13.646 18.411 1.00 95.06 92 THR A N 1
ATOM 772 C CA . THR A 1 92 ? -2.142 -13.930 19.848 1.00 95.06 92 THR A CA 1
ATOM 773 C C . THR A 1 92 ? -2.561 -12.707 20.669 1.00 95.06 92 THR A C 1
ATOM 775 O O . THR A 1 92 ? -2.478 -11.568 20.203 1.00 95.06 92 THR A O 1
ATOM 778 N N . SER A 1 93 ? -2.940 -12.900 21.936 1.00 95.19 93 SER A N 1
ATOM 779 C CA . SER A 1 93 ? -3.259 -11.782 22.840 1.00 95.19 93 SER A CA 1
ATOM 780 C C . SER A 1 93 ? -2.093 -10.797 22.998 1.00 95.19 93 SER A C 1
ATOM 782 O O . SER A 1 93 ? -2.317 -9.594 23.099 1.00 95.19 93 SER A O 1
ATOM 784 N N . VAL A 1 94 ? -0.850 -11.294 22.964 1.00 95.56 94 VAL A N 1
ATOM 785 C CA . VAL A 1 94 ? 0.364 -10.461 23.008 1.00 95.56 94 VAL A CA 1
ATOM 786 C C . VAL A 1 94 ? 0.478 -9.596 21.753 1.00 95.56 94 VAL A C 1
ATOM 788 O O . VAL A 1 94 ? 0.779 -8.409 21.847 1.00 95.56 94 VAL A O 1
ATOM 791 N N . GLN A 1 95 ? 0.198 -10.166 20.580 1.00 93.75 95 GLN A N 1
ATOM 792 C CA . GLN A 1 95 ? 0.219 -9.428 19.320 1.00 93.75 95 GLN A CA 1
ATOM 793 C C . GLN A 1 95 ? -0.886 -8.364 19.266 1.00 93.75 95 GLN A C 1
ATOM 795 O O . GLN A 1 95 ? -0.616 -7.236 18.861 1.00 93.75 95 GLN A O 1
ATOM 800 N N . ASN A 1 96 ? -2.097 -8.680 19.736 1.00 95.00 96 ASN A N 1
ATOM 801 C CA . ASN A 1 96 ? -3.183 -7.699 19.828 1.00 95.00 96 ASN A CA 1
ATOM 802 C C . ASN A 1 96 ? -2.819 -6.541 20.766 1.00 95.00 96 ASN A C 1
ATOM 804 O O . ASN A 1 96 ? -2.990 -5.382 20.396 1.00 95.00 96 ASN A O 1
ATOM 808 N N . LEU A 1 97 ? -2.227 -6.834 21.930 1.00 96.19 97 LEU A N 1
ATOM 809 C CA . LEU A 1 97 ? -1.748 -5.806 22.857 1.00 96.19 97 LEU A CA 1
ATOM 810 C C . LEU A 1 97 ? -0.677 -4.904 22.223 1.00 96.19 97 LEU A C 1
ATOM 812 O O . LEU A 1 97 ? -0.692 -3.686 22.422 1.00 96.19 97 LEU A O 1
ATOM 816 N N . LEU A 1 98 ? 0.246 -5.487 21.453 1.00 95.19 98 LEU A N 1
ATOM 817 C CA . LEU A 1 98 ? 1.265 -4.738 20.720 1.00 95.19 98 LEU A CA 1
ATOM 818 C C . LEU A 1 98 ? 0.628 -3.813 19.676 1.00 95.19 98 LEU A C 1
ATOM 820 O O . LEU A 1 98 ? 0.963 -2.628 19.637 1.00 95.19 98 LEU A O 1
ATOM 824 N N . TRP A 1 99 ? -0.328 -4.309 18.887 1.00 95.88 99 TRP A N 1
ATOM 825 C CA . TRP A 1 99 ? -1.055 -3.487 17.918 1.00 95.88 99 TRP A CA 1
ATOM 826 C C . TRP A 1 99 ? -1.863 -2.368 18.575 1.00 95.88 99 TRP A C 1
ATOM 828 O O . TRP A 1 99 ? -1.825 -1.230 18.105 1.00 95.88 99 TRP A O 1
ATOM 838 N N . ASP A 1 100 ? -2.537 -2.648 19.689 1.00 96.31 100 ASP A N 1
ATOM 839 C CA . ASP A 1 100 ? -3.302 -1.640 20.420 1.00 96.31 100 ASP A CA 1
ATOM 840 C C . ASP A 1 100 ? -2.406 -0.590 21.073 1.00 96.31 100 ASP A C 1
ATOM 842 O O . ASP A 1 100 ? -2.770 0.584 21.115 1.00 96.31 100 ASP A O 1
ATOM 846 N N . THR A 1 101 ? -1.217 -0.973 21.532 1.00 96.38 101 THR A N 1
ATOM 847 C CA . THR A 1 101 ? -0.227 -0.024 22.051 1.00 96.38 101 THR A CA 1
ATOM 848 C C . THR A 1 101 ? 0.316 0.851 20.924 1.00 96.38 101 THR A C 1
ATOM 850 O O . THR A 1 101 ? 0.380 2.076 21.064 1.00 96.38 101 THR A O 1
ATOM 853 N N . LEU A 1 102 ? 0.648 0.252 19.776 1.00 95.56 102 LEU A N 1
ATOM 854 C CA . LEU A 1 102 ? 1.079 1.000 18.598 1.00 95.56 102 LEU A CA 1
ATOM 855 C C . LEU A 1 102 ? 0.008 2.002 18.156 1.00 95.56 102 LEU A C 1
ATOM 857 O O . LEU A 1 102 ? 0.325 3.156 17.880 1.00 95.56 102 LEU A O 1
ATOM 861 N N . TYR A 1 103 ? -1.259 1.594 18.140 1.00 96.25 103 TYR A N 1
ATOM 862 C CA . TYR A 1 103 ? -2.345 2.447 17.676 1.00 96.25 103 TYR A CA 1
ATOM 863 C C . TYR A 1 103 ? -2.727 3.534 18.685 1.00 96.25 103 TYR A C 1
ATOM 865 O O . TYR A 1 103 ? -2.854 4.697 18.319 1.00 96.25 103 TYR A O 1
ATOM 873 N N . ASN A 1 104 ? -2.966 3.173 19.947 1.00 95.69 104 ASN A N 1
ATOM 874 C CA . ASN A 1 104 ? -3.546 4.102 20.921 1.00 95.69 104 ASN A CA 1
ATOM 875 C C . ASN A 1 104 ? -2.495 4.996 21.587 1.00 95.69 104 ASN A C 1
ATOM 877 O O . ASN A 1 104 ? -2.845 6.052 22.110 1.00 95.69 104 ASN A O 1
ATOM 881 N N . VAL A 1 105 ? -1.223 4.583 21.587 1.00 95.56 105 VAL A N 1
ATOM 882 C CA . VAL A 1 105 ? -0.142 5.302 22.272 1.00 95.56 105 VAL A CA 1
ATOM 883 C C . VAL A 1 105 ? 0.890 5.811 21.276 1.00 95.56 105 VAL A C 1
ATOM 885 O O . VAL A 1 105 ? 1.114 7.017 21.193 1.00 95.56 105 VAL A O 1
ATOM 888 N N . VAL A 1 106 ? 1.504 4.918 20.499 1.00 94.62 106 VAL A N 1
ATOM 889 C CA . VAL A 1 106 ? 2.663 5.281 19.668 1.00 94.62 106 VAL A CA 1
ATOM 890 C C . VAL A 1 106 ? 2.263 6.191 18.507 1.00 94.62 106 VAL A C 1
ATOM 892 O O . VAL A 1 106 ? 2.887 7.231 18.319 1.00 94.62 106 VAL A O 1
ATOM 895 N N . GLU A 1 107 ? 1.197 5.870 17.772 1.00 94.56 107 GLU A N 1
ATOM 896 C CA . GLU A 1 107 ? 0.715 6.694 16.656 1.00 94.56 107 GLU A CA 1
ATOM 897 C C . GLU A 1 107 ? 0.369 8.139 17.080 1.00 94.56 107 GLU A C 1
ATOM 899 O O . GLU A 1 107 ? 0.876 9.072 16.453 1.00 94.56 107 GLU A O 1
ATOM 904 N N . PRO A 1 108 ? -0.432 8.392 18.137 1.00 94.00 108 PRO A N 1
ATOM 905 C CA . PRO A 1 108 ? -0.695 9.753 18.606 1.00 94.00 108 PRO A CA 1
ATOM 906 C C . PRO A 1 108 ? 0.560 10.506 19.047 1.00 94.00 108 PRO A C 1
ATOM 908 O O . PRO A 1 108 ? 0.647 11.712 18.833 1.00 94.00 108 PRO A O 1
ATOM 911 N N . VAL A 1 109 ? 1.524 9.813 19.659 1.00 93.81 109 VAL A N 1
ATOM 912 C CA . VAL A 1 109 ? 2.790 10.410 20.103 1.00 93.81 109 VAL A CA 1
ATOM 913 C C . VAL A 1 109 ? 3.657 10.797 18.903 1.00 93.81 109 VAL A C 1
ATOM 915 O O . VAL A 1 109 ? 4.132 11.928 18.844 1.00 93.81 109 VAL A O 1
ATOM 918 N N . LEU A 1 110 ? 3.805 9.909 17.917 1.00 92.75 110 LEU A N 1
ATOM 919 C CA . LEU A 1 110 ? 4.586 10.164 16.703 1.00 92.75 110 LEU A CA 1
ATOM 920 C C . LEU A 1 110 ? 3.961 11.228 15.796 1.00 92.75 110 LEU A C 1
ATOM 922 O O . LEU A 1 110 ? 4.681 11.896 15.069 1.00 92.75 110 LEU A O 1
ATOM 926 N N . ASN A 1 111 ? 2.644 11.432 15.851 1.00 90.25 111 ASN A N 1
ATOM 927 C CA . ASN A 1 111 ? 1.980 12.493 15.088 1.00 90.25 111 ASN A CA 1
ATOM 928 C C . ASN A 1 111 ? 2.062 13.881 15.748 1.00 90.25 111 ASN A C 1
ATOM 930 O O . ASN A 1 111 ? 1.632 14.865 15.147 1.00 90.25 111 ASN A O 1
ATOM 934 N N . ARG A 1 112 ? 2.598 13.997 16.970 1.00 92.56 112 ARG A N 1
ATOM 935 C CA . ARG A 1 112 ? 2.753 15.283 17.664 1.00 92.56 112 ARG A CA 1
ATOM 936 C C . ARG A 1 112 ? 4.140 15.867 17.441 1.00 92.56 112 ARG A C 1
ATOM 938 O O . ARG A 1 112 ? 5.137 15.151 17.387 1.00 92.56 112 ARG A O 1
ATOM 945 N N . TRP A 1 113 ? 4.211 17.191 17.366 1.00 91.50 113 TRP A N 1
ATOM 946 C CA . TRP A 1 113 ? 5.488 17.896 17.344 1.00 91.50 113 TRP A CA 1
ATOM 947 C C . TRP A 1 113 ? 6.241 17.681 18.672 1.00 91.50 113 TRP A C 1
ATOM 949 O O . TRP A 1 113 ? 5.606 17.741 19.729 1.00 91.50 113 TRP A O 1
ATOM 959 N N . PRO A 1 114 ? 7.565 17.428 18.659 1.00 89.31 114 PRO A N 1
ATOM 960 C CA . PRO A 1 114 ? 8.475 17.412 17.502 1.00 89.31 114 PRO A CA 1
ATOM 961 C C . PRO A 1 114 ? 8.659 16.032 16.844 1.00 89.31 114 PRO A C 1
ATOM 963 O O . PRO A 1 114 ? 9.413 15.901 15.882 1.00 89.31 114 PRO A O 1
ATOM 966 N N . LEU A 1 115 ? 8.013 14.984 17.362 1.00 90.38 115 LEU A N 1
ATOM 967 C CA . LEU A 1 115 ? 8.220 13.604 16.911 1.00 90.38 115 LEU A CA 1
ATOM 968 C C . LEU A 1 115 ? 7.679 13.335 15.505 1.00 90.38 115 LEU A C 1
ATOM 970 O O . LEU A 1 115 ? 8.183 12.441 14.833 1.00 90.38 115 LEU A O 1
ATOM 974 N N . ASN A 1 116 ? 6.748 14.144 15.007 1.00 90.75 116 ASN A N 1
ATOM 975 C CA . ASN A 1 116 ? 6.302 14.078 13.613 1.00 90.75 116 ASN A CA 1
ATOM 976 C C . ASN A 1 116 ? 7.439 14.305 12.597 1.00 90.75 116 ASN A C 1
ATOM 978 O O . ASN A 1 116 ? 7.402 13.736 11.510 1.00 90.75 116 ASN A O 1
ATOM 982 N N . GLN A 1 117 ? 8.509 15.018 12.964 1.00 92.62 117 GLN A N 1
ATOM 983 C CA . GLN A 1 117 ? 9.713 15.135 12.128 1.00 92.62 117 GLN A CA 1
ATOM 984 C C . GLN A 1 117 ? 10.432 13.788 11.947 1.00 92.62 117 GLN A C 1
ATOM 986 O O . GLN A 1 117 ? 11.141 13.566 10.961 1.00 92.62 117 GLN A O 1
ATOM 991 N N . LEU A 1 118 ? 10.273 12.861 12.901 1.00 94.81 118 LEU A N 1
ATOM 992 C CA . LEU A 1 118 ? 10.781 11.500 12.757 1.00 94.81 118 LEU A CA 1
ATOM 993 C C . LEU A 1 118 ? 10.052 10.782 11.620 1.00 94.81 118 LEU A C 1
ATOM 995 O O . LEU A 1 118 ? 10.717 10.101 10.840 1.00 94.81 118 LEU A O 1
ATOM 999 N N . ARG A 1 119 ? 8.734 10.977 11.505 1.00 94.94 119 ARG A N 1
ATOM 1000 C CA . ARG A 1 119 ? 7.898 10.398 10.450 1.00 94.94 119 ARG A CA 1
ATOM 1001 C C . ARG A 1 119 ? 8.331 10.860 9.072 1.00 94.94 119 ARG A C 1
ATOM 1003 O O . ARG A 1 119 ? 8.550 10.021 8.208 1.00 94.94 119 ARG A O 1
ATOM 1010 N N . GLU A 1 120 ? 8.539 12.161 8.889 1.00 94.50 120 GLU A N 1
ATOM 1011 C CA . GLU A 1 120 ? 9.000 12.744 7.619 1.00 94.50 120 GLU A CA 1
ATOM 1012 C C . GLU A 1 120 ? 10.318 12.110 7.158 1.00 94.50 120 GLU A C 1
ATOM 1014 O O . GLU A 1 120 ? 10.375 11.482 6.103 1.00 94.50 120 GLU A O 1
ATOM 1019 N N . LYS A 1 121 ? 11.336 12.121 8.024 1.00 96.44 121 LYS A N 1
ATOM 1020 C CA . LYS A 1 121 ? 12.628 11.466 7.756 1.00 96.44 121 LYS A CA 1
ATOM 1021 C C . LYS A 1 121 ? 12.501 9.956 7.519 1.00 96.44 121 LYS A C 1
ATOM 1023 O O . LYS A 1 121 ? 13.340 9.345 6.874 1.00 96.44 121 LYS A O 1
ATOM 1028 N N . SER A 1 122 ? 11.517 9.308 8.138 1.00 96.88 122 SER A N 1
ATOM 1029 C CA . SER A 1 122 ? 11.275 7.874 7.961 1.00 96.88 122 SER A CA 1
ATOM 1030 C C . SER A 1 122 ? 10.598 7.559 6.631 1.00 96.88 122 SER A C 1
ATOM 1032 O O . SER A 1 122 ? 10.908 6.535 6.029 1.00 96.88 122 SER A O 1
ATOM 1034 N N . LEU A 1 123 ? 9.725 8.444 6.151 1.00 97.75 123 LEU A N 1
ATOM 1035 C CA . LEU A 1 123 ? 9.136 8.361 4.818 1.00 97.75 123 LEU A CA 1
ATOM 1036 C C . LEU A 1 123 ? 10.196 8.548 3.728 1.00 97.75 123 LEU A C 1
ATOM 1038 O O . LEU A 1 123 ? 10.168 7.813 2.747 1.00 97.75 123 LEU A O 1
ATOM 1042 N N . GLU A 1 124 ? 11.155 9.458 3.923 1.00 97.94 124 GLU A N 1
ATOM 1043 C CA . GLU A 1 124 ? 12.310 9.619 3.025 1.00 97.94 124 GLU A CA 1
ATOM 1044 C C . GLU A 1 124 ? 13.148 8.335 2.943 1.00 97.94 124 GLU A C 1
ATOM 1046 O O . GLU A 1 124 ? 13.463 7.866 1.854 1.00 97.94 124 GLU A O 1
ATOM 1051 N N . ILE A 1 125 ? 13.463 7.712 4.086 1.00 97.56 125 ILE A N 1
ATOM 1052 C CA . ILE A 1 125 ? 14.196 6.435 4.117 1.00 97.56 125 ILE A CA 1
ATOM 1053 C C . ILE A 1 125 ? 13.410 5.328 3.408 1.00 97.56 125 ILE A C 1
ATOM 1055 O O . ILE A 1 125 ? 13.990 4.582 2.621 1.00 97.56 125 ILE A O 1
ATOM 1059 N N . ALA A 1 126 ? 12.104 5.218 3.672 1.00 97.75 126 ALA A N 1
ATOM 1060 C CA . ALA A 1 126 ? 11.259 4.227 3.014 1.00 97.75 126 ALA A CA 1
ATOM 1061 C C . ALA A 1 126 ? 11.264 4.418 1.491 1.00 97.75 126 ALA A C 1
ATOM 1063 O O . ALA A 1 126 ? 11.456 3.448 0.765 1.00 97.75 126 ALA A O 1
ATOM 1064 N N . MET A 1 127 ? 11.134 5.658 1.010 1.00 98.38 127 MET A N 1
ATOM 1065 C CA . MET A 1 127 ? 11.156 5.949 -0.424 1.00 98.38 127 MET A CA 1
ATOM 1066 C C . MET A 1 127 ? 12.523 5.681 -1.063 1.00 98.38 127 MET A C 1
ATOM 1068 O O . MET A 1 127 ? 12.592 5.076 -2.126 1.00 98.38 127 MET A O 1
ATOM 1072 N N . ASN A 1 128 ? 13.622 6.014 -0.382 1.00 98.19 128 ASN A N 1
ATOM 1073 C CA . ASN A 1 128 ? 14.965 5.670 -0.857 1.00 98.19 128 ASN A CA 1
ATOM 1074 C C . ASN A 1 128 ? 15.145 4.154 -1.033 1.00 98.19 128 ASN A C 1
ATOM 1076 O O . ASN A 1 128 ? 15.787 3.713 -1.984 1.00 98.19 128 ASN A O 1
ATOM 1080 N N . HIS A 1 129 ? 14.577 3.345 -0.134 1.00 97.38 129 HIS A N 1
ATOM 1081 C CA . HIS A 1 129 ? 14.596 1.893 -0.289 1.00 97.38 129 HIS A CA 1
ATOM 1082 C C . HIS A 1 129 ? 13.697 1.399 -1.432 1.00 97.38 129 HIS A C 1
ATOM 1084 O O . HIS A 1 129 ? 14.095 0.461 -2.120 1.00 97.38 129 HIS A O 1
ATOM 1090 N N . ILE A 1 130 ? 12.538 2.029 -1.657 1.00 98.25 130 ILE A N 1
ATOM 1091 C CA . ILE A 1 130 ? 11.653 1.731 -2.797 1.00 98.25 130 ILE A CA 1
ATOM 1092 C C . ILE A 1 130 ? 12.400 1.998 -4.107 1.00 98.25 130 ILE A C 1
ATOM 1094 O O . ILE A 1 130 ? 12.559 1.085 -4.910 1.00 98.25 130 ILE A O 1
ATOM 1098 N N . HIS A 1 131 ? 12.984 3.189 -4.260 1.00 98.50 131 HIS A N 1
ATOM 1099 C CA . HIS A 1 131 ? 13.787 3.541 -5.431 1.00 98.50 131 HIS A CA 1
ATOM 1100 C C . HIS A 1 131 ? 14.958 2.588 -5.660 1.00 98.50 131 HIS A C 1
ATOM 1102 O O . HIS A 1 131 ? 15.199 2.180 -6.794 1.00 98.50 131 HIS A O 1
ATOM 1108 N N . TYR A 1 132 ? 15.658 2.190 -4.595 1.00 97.94 132 TYR A N 1
ATOM 1109 C CA . TYR A 1 132 ? 16.741 1.217 -4.700 1.00 97.94 132 TYR A CA 1
ATOM 1110 C C . TYR A 1 132 ? 16.257 -0.139 -5.238 1.00 97.94 132 TYR A C 1
ATOM 1112 O O . TYR A 1 132 ? 16.887 -0.702 -6.132 1.00 97.94 132 TYR A O 1
ATOM 1120 N N . GLU A 1 133 ? 15.141 -0.662 -4.720 1.00 97.31 133 GLU A N 1
ATOM 1121 C CA . GLU A 1 133 ? 14.537 -1.906 -5.214 1.00 97.31 133 GLU A CA 1
ATOM 1122 C C . GLU A 1 133 ? 14.089 -1.773 -6.676 1.00 97.31 133 GLU A C 1
ATOM 1124 O O . GLU A 1 133 ? 14.316 -2.672 -7.491 1.00 97.31 133 GLU A O 1
ATOM 1129 N N . ASP A 1 134 ? 13.490 -0.640 -7.036 1.00 97.94 134 ASP A N 1
ATOM 1130 C CA . ASP A 1 134 ? 13.012 -0.387 -8.391 1.00 97.94 134 ASP A CA 1
ATOM 1131 C C . ASP A 1 134 ? 14.176 -0.317 -9.385 1.00 97.94 134 ASP A C 1
ATOM 1133 O O . ASP A 1 134 ? 14.130 -0.937 -10.447 1.00 97.94 134 ASP A O 1
ATOM 1137 N N . GLU A 1 135 ? 15.270 0.362 -9.045 1.00 98.19 135 GLU A N 1
ATOM 1138 C CA . GLU A 1 135 ? 16.467 0.399 -9.887 1.00 98.19 135 GLU A CA 1
ATOM 1139 C C . GLU A 1 135 ? 17.130 -0.981 -9.999 1.00 98.19 135 GLU A C 1
ATOM 1141 O O . GLU A 1 135 ? 17.447 -1.426 -11.109 1.00 98.19 135 GLU A O 1
ATOM 1146 N N . ALA A 1 136 ? 17.288 -1.692 -8.877 1.00 97.69 136 ALA A N 1
ATOM 1147 C CA . ALA A 1 136 ? 17.920 -3.010 -8.832 1.00 97.69 136 ALA A CA 1
ATOM 1148 C C . ALA A 1 136 ? 17.145 -4.062 -9.644 1.00 97.69 136 ALA A C 1
ATOM 1150 O O . ALA A 1 136 ? 17.744 -4.882 -10.345 1.00 97.69 136 ALA A O 1
ATOM 1151 N N . SER A 1 137 ? 15.814 -4.009 -9.598 1.00 96.81 137 SER A N 1
ATOM 1152 C CA . SER A 1 137 ? 14.913 -4.922 -10.312 1.00 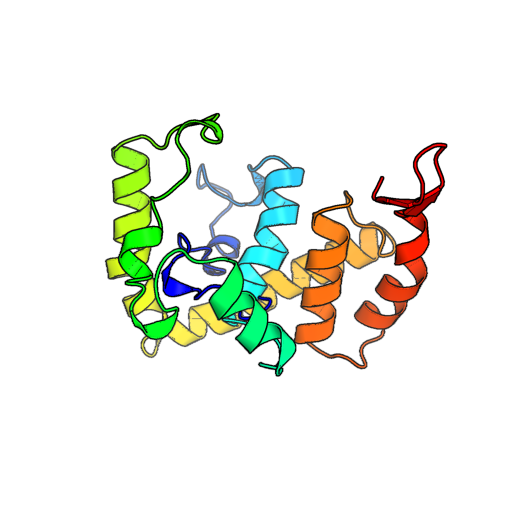96.81 137 SER A CA 1
ATOM 1153 C C . SER A 1 137 ? 14.532 -4.442 -11.716 1.00 96.81 137 SER A C 1
ATOM 1155 O O . SER A 1 137 ? 13.742 -5.095 -12.398 1.00 96.81 137 SER A O 1
ATOM 1157 N N . ARG A 1 138 ? 15.055 -3.296 -12.176 1.00 97.44 138 ARG A N 1
ATOM 1158 C CA . ARG A 1 138 ? 14.644 -2.646 -13.437 1.00 97.44 138 ARG A CA 1
ATOM 1159 C C . ARG A 1 138 ? 13.128 -2.407 -13.513 1.00 97.44 138 ARG A C 1
ATOM 1161 O O . ARG A 1 138 ? 12.528 -2.544 -14.585 1.00 97.44 138 ARG A O 1
ATOM 1168 N N . TYR A 1 139 ? 12.551 -1.989 -12.390 1.00 97.50 139 TYR A N 1
ATOM 1169 C CA . TYR A 1 139 ? 11.154 -1.606 -12.175 1.00 97.50 139 TYR A CA 1
ATOM 1170 C C . TYR A 1 139 ? 10.165 -2.773 -12.245 1.00 97.50 139 TYR A C 1
ATOM 1172 O O . TYR A 1 139 ? 8.950 -2.544 -12.301 1.00 97.50 139 TYR A O 1
ATOM 1180 N N . MET A 1 140 ? 10.675 -4.010 -12.224 1.00 96.19 140 MET A N 1
ATOM 1181 C CA . MET A 1 140 ? 9.869 -5.226 -12.138 1.00 96.19 140 MET A CA 1
ATOM 1182 C C . MET A 1 140 ? 9.457 -5.527 -10.699 1.00 96.19 140 MET A C 1
ATOM 1184 O O . MET A 1 140 ? 8.353 -6.018 -10.510 1.00 96.19 140 MET A O 1
ATOM 1188 N N . THR A 1 141 ? 10.267 -5.179 -9.694 1.00 96.88 141 THR A N 1
ATOM 1189 C CA . THR A 1 141 ? 10.123 -5.606 -8.284 1.00 96.88 141 THR A CA 1
ATOM 1190 C C . THR A 1 141 ? 10.160 -7.134 -8.112 1.00 96.88 141 THR A C 1
ATOM 1192 O O . THR A 1 141 ? 10.315 -7.868 -9.088 1.00 96.88 141 THR A O 1
ATOM 1195 N N . ILE A 1 142 ? 10.055 -7.623 -6.873 1.00 95.75 142 ILE A N 1
ATOM 1196 C CA . ILE A 1 142 ? 10.118 -9.061 -6.562 1.00 95.75 142 ILE A CA 1
ATOM 1197 C C . ILE A 1 142 ? 8.867 -9.853 -6.980 1.00 95.75 142 ILE A C 1
ATOM 1199 O O . ILE A 1 142 ? 8.970 -11.058 -7.208 1.00 95.75 142 ILE A O 1
ATOM 1203 N N . GLY A 1 143 ? 7.697 -9.212 -7.057 1.00 94.38 143 GLY A N 1
ATOM 1204 C CA . GLY A 1 143 ? 6.427 -9.915 -7.218 1.00 94.38 143 GLY A CA 1
ATOM 1205 C C . GLY A 1 143 ? 5.243 -9.010 -7.545 1.00 94.38 143 GLY A C 1
ATOM 1206 O O . GLY A 1 143 ? 5.326 -7.780 -7.536 1.00 94.38 143 GLY A O 1
ATOM 1207 N N . CYS A 1 144 ? 4.109 -9.639 -7.853 1.00 93.31 144 CYS A N 1
ATOM 1208 C CA . CYS A 1 144 ? 2.924 -8.961 -8.374 1.00 93.31 144 CYS A CA 1
ATOM 1209 C C . CYS A 1 144 ? 2.152 -8.139 -7.335 1.00 93.31 144 CYS A C 1
ATOM 1211 O O . CYS A 1 144 ? 1.349 -7.286 -7.711 1.00 93.31 144 CYS A O 1
ATOM 1213 N N . VAL A 1 145 ? 2.409 -8.356 -6.042 1.00 93.94 145 VAL A N 1
ATOM 1214 C CA . VAL A 1 145 ? 1.851 -7.546 -4.950 1.00 93.94 145 VAL A CA 1
ATOM 1215 C C . VAL A 1 145 ? 2.691 -6.287 -4.747 1.00 93.94 145 VAL A C 1
ATOM 1217 O O . VAL A 1 145 ? 2.156 -5.182 -4.660 1.00 93.94 145 VAL A O 1
ATOM 1220 N N . GLU A 1 146 ? 4.012 -6.435 -4.721 1.00 95.94 146 GLU A N 1
ATOM 1221 C CA . GLU A 1 146 ? 4.964 -5.342 -4.548 1.00 95.94 146 GLU A CA 1
ATOM 1222 C C . GLU A 1 146 ? 4.950 -4.391 -5.745 1.00 95.94 146 GLU A C 1
ATOM 1224 O O . GLU A 1 146 ? 4.956 -3.172 -5.564 1.00 95.94 146 GLU A O 1
ATOM 1229 N N . LYS A 1 147 ? 4.845 -4.926 -6.967 1.00 97.12 147 LYS A N 1
ATOM 1230 C CA . LYS A 1 147 ? 4.863 -4.144 -8.207 1.00 97.12 147 LYS A CA 1
ATOM 1231 C C . LYS A 1 147 ? 3.888 -2.957 -8.214 1.00 97.12 147 LYS A C 1
ATOM 1233 O O . LYS A 1 147 ? 4.337 -1.837 -8.484 1.00 97.12 147 LYS A O 1
ATOM 1238 N N . PRO A 1 148 ? 2.570 -3.133 -7.989 1.00 97.06 148 PRO A N 1
ATOM 1239 C CA . PRO A 1 148 ? 1.630 -2.018 -7.963 1.00 97.06 148 PRO A CA 1
ATOM 1240 C C . PRO A 1 148 ? 1.817 -1.117 -6.739 1.00 97.06 148 PRO A C 1
ATOM 1242 O O . PRO A 1 148 ? 1.549 0.078 -6.839 1.00 97.06 148 PRO A O 1
ATOM 1245 N N . LEU A 1 149 ? 2.293 -1.644 -5.605 1.00 97.75 149 LEU A N 1
ATOM 1246 C CA . LEU A 1 149 ? 2.513 -0.859 -4.388 1.00 97.75 149 LEU A CA 1
ATOM 1247 C C . LEU A 1 149 ? 3.716 0.089 -4.513 1.00 97.75 149 LEU A C 1
ATOM 1249 O O . LEU A 1 149 ? 3.588 1.268 -4.171 1.00 97.75 149 LEU A O 1
ATOM 1253 N N . ASN A 1 150 ? 4.849 -0.383 -5.041 1.00 98.19 150 ASN A N 1
ATOM 1254 C CA . ASN A 1 150 ? 6.012 0.457 -5.351 1.00 98.19 150 ASN A CA 1
ATOM 1255 C C . ASN A 1 150 ? 5.655 1.496 -6.414 1.00 98.19 150 ASN A C 1
ATOM 1257 O O . ASN A 1 150 ? 5.825 2.691 -6.189 1.00 98.19 150 ASN A O 1
ATOM 1261 N N . MET A 1 151 ? 5.023 1.061 -7.510 1.00 98.38 151 MET A N 1
ATOM 1262 C CA . MET A 1 151 ? 4.570 1.962 -8.571 1.00 98.38 151 MET A CA 1
ATOM 1263 C C . MET A 1 151 ? 3.650 3.069 -8.047 1.00 98.38 151 MET A C 1
ATOM 1265 O O . MET A 1 151 ? 3.819 4.233 -8.412 1.00 98.38 151 MET A O 1
ATOM 1269 N N . LEU A 1 152 ? 2.682 2.724 -7.192 1.00 98.44 152 LEU A N 1
ATOM 1270 C CA . LEU A 1 152 ? 1.809 3.707 -6.560 1.00 98.44 152 LEU A CA 1
ATOM 1271 C C . LEU A 1 152 ? 2.596 4.635 -5.633 1.00 98.44 152 LEU A C 1
ATOM 1273 O O . LEU A 1 152 ? 2.319 5.826 -5.607 1.00 98.44 152 LEU A O 1
ATOM 1277 N N . SER A 1 153 ? 3.572 4.119 -4.890 1.00 98.44 153 SER A N 1
ATOM 1278 C CA . SER A 1 153 ? 4.404 4.937 -4.004 1.00 98.44 153 SER A CA 1
ATOM 1279 C C . SER A 1 153 ? 5.193 5.986 -4.794 1.00 98.44 153 SER A C 1
ATOM 1281 O O . SER A 1 153 ? 5.151 7.156 -4.419 1.00 98.44 153 SER A O 1
ATOM 1283 N N . CYS A 1 154 ? 5.796 5.617 -5.930 1.00 98.50 154 CYS A N 1
ATOM 1284 C CA . CYS A 1 154 ? 6.455 6.565 -6.836 1.00 98.50 154 CYS A CA 1
ATOM 1285 C C . CYS A 1 154 ? 5.477 7.584 -7.438 1.00 98.50 154 CYS A C 1
ATOM 1287 O O . CYS A 1 154 ? 5.814 8.755 -7.578 1.00 98.50 154 CYS A O 1
ATOM 1289 N N . TRP A 1 155 ? 4.247 7.173 -7.769 1.00 98.44 155 TRP A N 1
ATOM 1290 C CA . TRP A 1 155 ? 3.212 8.107 -8.231 1.00 98.44 155 TRP A CA 1
ATOM 1291 C C . TRP A 1 155 ? 2.790 9.095 -7.136 1.00 98.44 155 TRP A C 1
ATOM 1293 O O . TRP A 1 155 ? 2.570 10.268 -7.416 1.00 98.44 155 TRP A O 1
ATOM 1303 N N . VAL A 1 156 ? 2.672 8.631 -5.888 1.00 98.31 156 VAL A N 1
ATOM 1304 C CA . VAL A 1 156 ? 2.340 9.478 -4.730 1.00 98.31 156 VAL A CA 1
ATOM 1305 C C . VAL A 1 156 ? 3.469 10.458 -4.412 1.00 98.31 156 VAL A C 1
ATOM 1307 O O . VAL A 1 156 ? 3.188 11.560 -3.942 1.00 98.31 156 VAL A O 1
ATOM 1310 N N . GLU A 1 157 ? 4.724 10.069 -4.641 1.00 98.06 157 GLU A N 1
ATOM 1311 C CA . GLU A 1 157 ? 5.871 10.966 -4.510 1.00 98.06 157 GLU A CA 1
ATOM 1312 C C . GLU A 1 157 ? 5.863 12.051 -5.595 1.00 98.06 157 GLU A C 1
ATOM 1314 O O . GLU A 1 157 ? 5.829 13.238 -5.269 1.00 98.06 157 GLU A O 1
ATOM 1319 N N . ASP A 1 158 ? 5.858 11.647 -6.867 1.00 97.81 158 ASP A N 1
ATOM 1320 C CA . ASP A 1 158 ? 5.744 12.540 -8.018 1.00 97.81 158 ASP A CA 1
ATOM 1321 C C . ASP A 1 158 ? 5.128 11.796 -9.225 1.00 97.81 158 ASP A C 1
ATOM 1323 O O . ASP A 1 158 ? 5.790 10.954 -9.851 1.00 97.81 158 ASP A O 1
ATOM 1327 N N . PRO A 1 159 ? 3.889 12.145 -9.629 1.00 96.94 159 PRO A N 1
ATOM 1328 C CA . PRO A 1 159 ? 3.220 11.568 -10.795 1.00 96.94 159 PRO A CA 1
ATOM 1329 C C . PRO A 1 159 ? 3.962 11.753 -12.125 1.00 96.94 159 PRO A C 1
ATOM 1331 O O . PRO A 1 159 ? 3.690 11.026 -13.080 1.00 96.94 159 PRO A O 1
ATOM 1334 N N . ASN A 1 160 ? 4.861 12.737 -12.222 1.00 97.62 160 ASN A N 1
ATOM 1335 C CA . ASN A 1 160 ? 5.618 13.036 -13.438 1.00 97.62 160 ASN A CA 1
ATOM 1336 C C . ASN A 1 160 ? 7.021 12.412 -13.443 1.00 97.62 160 ASN A C 1
ATOM 1338 O O . ASN A 1 160 ? 7.740 12.559 -14.442 1.00 97.62 160 ASN A O 1
ATOM 1342 N N . SER A 1 161 ? 7.391 11.702 -12.373 1.00 97.19 161 SER A N 1
ATOM 1343 C CA . SER A 1 161 ? 8.713 11.109 -12.197 1.00 97.19 161 SER A CA 1
ATOM 1344 C C . SER A 1 161 ? 9.036 10.054 -13.254 1.00 97.19 161 SER A C 1
ATOM 1346 O O . SER A 1 161 ? 8.174 9.332 -13.771 1.00 97.19 161 SER A O 1
ATOM 1348 N N . ASP A 1 162 ? 10.327 9.914 -13.549 1.00 97.81 162 ASP A N 1
ATOM 1349 C CA . ASP A 1 162 ? 10.810 8.829 -14.401 1.00 97.81 162 ASP A CA 1
ATOM 1350 C C . ASP A 1 162 ? 10.631 7.458 -13.737 1.00 97.81 162 ASP A C 1
ATOM 1352 O O . ASP A 1 162 ? 10.428 6.471 -14.441 1.00 97.81 1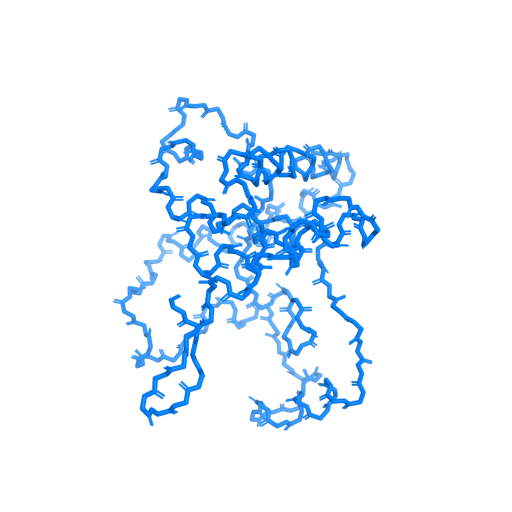62 ASP A O 1
ATOM 1356 N N . TYR A 1 163 ? 10.642 7.390 -12.400 1.00 97.94 163 TYR A N 1
ATOM 1357 C CA . TYR A 1 163 ? 10.349 6.167 -11.647 1.00 97.94 163 TYR A CA 1
ATOM 1358 C C . TYR A 1 163 ? 8.949 5.639 -11.971 1.00 97.94 163 TYR A C 1
ATOM 1360 O O . TYR A 1 163 ? 8.798 4.488 -12.390 1.00 97.94 163 TYR A O 1
ATOM 1368 N N . PHE A 1 164 ? 7.929 6.500 -11.886 1.00 98.31 164 PHE A N 1
ATOM 1369 C CA . PHE A 1 164 ? 6.563 6.114 -12.225 1.00 98.31 164 PHE A CA 1
ATOM 1370 C C . PHE A 1 164 ? 6.429 5.694 -13.698 1.00 98.31 164 PHE A C 1
ATOM 1372 O O . PHE A 1 164 ? 5.883 4.628 -13.994 1.00 98.31 164 PHE A O 1
ATOM 1379 N N . LYS A 1 165 ? 6.992 6.469 -14.634 1.00 98.12 165 LYS A N 1
ATOM 1380 C CA . LYS A 1 165 ? 6.945 6.149 -16.075 1.00 98.12 165 LYS A CA 1
ATOM 1381 C C . LYS A 1 165 ? 7.599 4.804 -16.404 1.00 98.12 165 LYS A C 1
ATOM 1383 O O . LYS A 1 165 ? 7.059 4.041 -17.205 1.00 98.12 165 LYS A O 1
ATOM 1388 N N . LYS A 1 166 ? 8.738 4.486 -15.782 1.00 98.06 166 LYS A N 1
ATOM 1389 C CA . LYS A 1 166 ? 9.425 3.198 -15.972 1.00 98.06 166 LYS A CA 1
ATOM 1390 C C . LYS A 1 166 ? 8.662 2.033 -15.342 1.00 98.06 166 LYS A C 1
ATOM 1392 O O . LYS A 1 166 ? 8.705 0.928 -15.867 1.00 98.06 166 LYS A O 1
ATOM 1397 N N . HIS A 1 167 ? 7.913 2.258 -14.265 1.00 98.12 167 HIS A N 1
ATOM 1398 C CA . HIS A 1 167 ? 7.003 1.236 -13.758 1.00 98.12 167 HIS A CA 1
ATOM 1399 C C . HIS A 1 167 ? 5.818 0.967 -14.684 1.00 98.12 167 HIS A C 1
ATOM 1401 O O . HIS A 1 167 ? 5.410 -0.194 -14.782 1.00 98.12 167 HIS A O 1
ATOM 1407 N N . LEU A 1 168 ? 5.261 1.997 -15.333 1.00 97.06 168 LEU A N 1
ATOM 1408 C CA . LEU A 1 168 ? 4.148 1.842 -16.275 1.00 97.06 168 LEU A CA 1
ATOM 1409 C C . LEU A 1 168 ? 4.527 0.934 -17.450 1.00 97.06 168 LEU A C 1
ATOM 1411 O O . LEU A 1 168 ? 3.738 0.073 -17.834 1.00 97.06 168 LEU A O 1
ATOM 1415 N N . SER A 1 169 ? 5.748 1.066 -17.979 1.00 96.69 169 SER A N 1
ATOM 1416 C CA . SER A 1 169 ? 6.216 0.246 -19.106 1.00 96.69 169 SER A CA 1
ATOM 1417 C C . SER A 1 169 ? 6.410 -1.237 -18.768 1.00 96.69 169 SER A C 1
ATOM 1419 O O . SER A 1 169 ? 6.545 -2.047 -19.680 1.00 96.69 169 SER A O 1
ATOM 1421 N N . ARG A 1 170 ? 6.400 -1.603 -17.479 1.00 96.88 170 ARG A N 1
ATOM 1422 C CA . ARG A 1 170 ? 6.598 -2.976 -16.987 1.00 96.88 170 ARG A CA 1
ATOM 1423 C C . ARG A 1 170 ? 5.306 -3.675 -16.553 1.00 96.88 170 ARG A C 1
ATOM 1425 O O . ARG A 1 170 ? 5.352 -4.841 -16.187 1.00 96.88 170 ARG A O 1
ATOM 1432 N N . ILE A 1 171 ? 4.149 -3.002 -16.560 1.00 95.94 171 ILE A N 1
ATOM 1433 C CA . ILE A 1 171 ? 2.887 -3.601 -16.068 1.00 95.94 171 ILE A CA 1
ATOM 1434 C C . ILE A 1 171 ? 2.502 -4.842 -16.878 1.00 95.94 171 ILE A C 1
ATOM 1436 O O . ILE A 1 171 ? 2.084 -5.842 -16.304 1.00 95.94 171 ILE A O 1
ATOM 1440 N N . SER A 1 172 ? 2.664 -4.796 -18.202 1.00 95.44 172 SER A N 1
ATOM 1441 C CA . SER A 1 172 ? 2.284 -5.901 -19.088 1.00 95.44 172 SER A CA 1
ATOM 1442 C C . SER A 1 172 ? 3.060 -7.189 -18.824 1.00 95.44 172 SER A C 1
ATOM 1444 O O . SER A 1 172 ? 2.572 -8.255 -19.170 1.00 95.44 172 SER A O 1
ATOM 1446 N N . GLU A 1 173 ? 4.241 -7.110 -18.206 1.00 95.19 173 GLU A N 1
ATOM 1447 C CA . GLU A 1 173 ? 5.046 -8.289 -17.859 1.00 95.19 173 GLU A CA 1
ATOM 1448 C C . GLU A 1 173 ? 4.370 -9.154 -16.786 1.00 95.19 173 GLU A C 1
ATOM 1450 O O . GLU A 1 173 ? 4.606 -10.355 -16.725 1.00 95.19 173 GLU A O 1
ATOM 1455 N N . TYR A 1 174 ? 3.481 -8.556 -15.991 1.00 96.00 174 TYR A N 1
ATOM 1456 C CA . TYR A 1 174 ? 2.693 -9.238 -14.969 1.00 96.00 174 TYR A CA 1
ATOM 1457 C C . TYR A 1 174 ? 1.338 -9.732 -15.473 1.00 96.00 174 TYR A C 1
ATOM 1459 O O . TYR A 1 174 ? 0.612 -10.361 -14.714 1.00 96.00 174 TYR A O 1
ATOM 1467 N N . LEU A 1 175 ? 0.961 -9.446 -16.721 1.00 96.75 175 LEU A N 1
ATOM 1468 C CA . LEU A 1 175 ? -0.339 -9.826 -17.269 1.00 96.75 175 LEU A CA 1
ATOM 1469 C C . LEU A 1 175 ? -0.194 -11.042 -18.182 1.00 96.75 175 LEU A C 1
ATOM 1471 O O . LEU A 1 175 ? 0.652 -11.075 -19.074 1.00 96.75 175 LEU A O 1
ATOM 1475 N N . TRP A 1 176 ? -1.048 -12.039 -17.978 1.00 97.19 176 TRP A N 1
ATOM 1476 C CA . TRP A 1 176 ? -1.093 -13.257 -18.779 1.00 97.19 176 TRP A CA 1
ATOM 1477 C C . TRP A 1 176 ? -2.503 -13.530 -19.283 1.00 97.19 176 TRP A C 1
ATOM 1479 O O . TRP A 1 176 ? -3.459 -13.425 -18.520 1.00 97.19 176 TRP A O 1
ATOM 1489 N N . VAL A 1 177 ? -2.638 -13.924 -20.551 1.00 97.62 177 VAL A N 1
ATOM 1490 C CA . VAL A 1 177 ? -3.916 -14.357 -21.133 1.00 97.62 177 VAL A CA 1
ATOM 1491 C C . VAL A 1 177 ? -3.960 -15.882 -21.139 1.00 97.62 177 VAL A C 1
ATOM 1493 O O . VAL A 1 177 ? -3.269 -16.525 -21.927 1.00 97.62 177 VAL A O 1
ATOM 1496 N N . GLY A 1 178 ? -4.751 -16.450 -20.229 1.00 96.69 178 GLY A N 1
ATOM 1497 C CA . GLY A 1 178 ? -5.037 -17.881 -20.152 1.00 96.69 178 GLY A CA 1
ATOM 1498 C C . GLY A 1 178 ? -6.355 -18.259 -20.830 1.00 96.69 178 GLY A C 1
ATOM 1499 O O . GLY A 1 178 ? -7.046 -17.415 -21.399 1.00 96.69 178 GLY A O 1
ATOM 1500 N N . GLU A 1 179 ? -6.719 -19.539 -20.737 1.00 97.44 179 GLU A N 1
ATOM 1501 C CA . GLU A 1 179 ? -7.972 -20.087 -21.290 1.00 97.44 179 GLU A CA 1
ATOM 1502 C C . GLU A 1 179 ? -9.232 -19.440 -20.683 1.00 97.44 179 GLU A C 1
ATOM 1504 O O . GLU A 1 179 ? -10.269 -19.349 -21.333 1.00 97.44 179 GLU A O 1
ATOM 1509 N N . ASP A 1 180 ? -9.123 -18.950 -19.451 1.00 97.19 180 ASP A N 1
ATOM 1510 C CA . ASP A 1 180 ? -10.156 -18.281 -18.657 1.00 97.19 180 ASP A CA 1
ATOM 1511 C C . ASP A 1 180 ? -10.055 -16.742 -18.691 1.00 97.19 180 ASP A C 1
ATOM 1513 O O . ASP A 1 180 ? -10.766 -16.055 -17.958 1.00 97.19 180 ASP A O 1
ATOM 1517 N N . GLY A 1 181 ? -9.197 -16.185 -19.553 1.00 97.50 181 GLY A N 1
ATOM 1518 C CA . GLY A 1 181 ? -9.026 -14.743 -19.739 1.00 97.50 181 GLY A CA 1
ATOM 1519 C C . GLY A 1 181 ? -7.724 -14.181 -19.164 1.00 97.50 181 GLY A C 1
ATOM 1520 O O . GLY A 1 181 ? -6.759 -14.900 -18.900 1.00 97.50 181 GLY A O 1
ATOM 1521 N N . MET A 1 182 ? -7.667 -12.852 -19.032 1.00 97.50 182 MET A N 1
ATOM 1522 C CA . MET A 1 182 ? -6.469 -12.147 -18.571 1.00 97.50 182 MET A CA 1
ATOM 1523 C C . MET A 1 182 ? -6.370 -12.147 -17.041 1.00 97.50 182 MET A C 1
ATOM 1525 O O . MET A 1 182 ? -7.318 -11.761 -16.361 1.00 97.50 182 MET A O 1
ATOM 1529 N N . LYS A 1 183 ? -5.204 -12.521 -16.508 1.00 96.31 183 LYS A N 1
ATOM 1530 C CA . LYS A 1 183 ? -4.895 -12.552 -15.074 1.00 96.31 183 LYS A CA 1
ATOM 1531 C C . LYS A 1 183 ? -3.531 -11.938 -14.772 1.00 96.31 183 LYS A C 1
ATOM 1533 O O . LYS A 1 183 ? -2.690 -11.815 -15.661 1.00 96.31 183 LYS A O 1
ATOM 1538 N N . VAL A 1 184 ? -3.334 -11.560 -13.513 1.00 95.94 184 VAL A N 1
ATOM 1539 C CA . VAL A 1 184 ? -2.018 -11.183 -12.989 1.00 95.94 184 VAL A CA 1
ATOM 1540 C C . VAL A 1 184 ? -1.260 -12.466 -12.632 1.00 95.94 184 VAL A C 1
ATOM 1542 O O . VAL A 1 184 ? -1.855 -13.351 -12.014 1.00 95.94 184 VAL A O 1
ATOM 1545 N N . GLN A 1 185 ? -0.006 -12.581 -13.075 1.00 88.38 185 GLN A N 1
ATOM 1546 C CA . GLN A 1 185 ? 0.894 -13.699 -12.758 1.00 88.38 185 GLN A CA 1
ATOM 1547 C C . GLN A 1 185 ? 1.371 -13.667 -11.305 1.00 88.38 185 GLN A C 1
ATOM 1549 O O . GLN A 1 185 ? 1.536 -12.554 -10.754 1.00 88.38 185 GLN A O 1
#

Foldseek 3Di:
DALLAALLLAQALALLLQVDDPPDCSRLVNDDPVVSLLSLLVNLCSLVVDYDDCDPVSVVSNVVVDPDRNVPDPSNVNHQDDDPVPCPDHDDPVRVVVSCCCNVPVVVVCVDPPNVVSRVVSSVSSLVVLVVQCVVVQLQHPADSSSVSSLVSVCVVPVVDPSNVSSVVCQCVQWDQDPVGIDGD

Organism: Citrus sinensis (NCBI:txid2711)